Protein AF-A0A9D5A6W4-F1 (afdb_monomer)

Radius of gyration: 21.02 Å; Cα contacts (8 Å, |Δi|>4): 192; chains: 1; bounding box: 46×65×49 Å

Sequence (225 aa):
MQITTLIDVIADRHEVAPLIKLTVSDHANSSDHELPPKLDLSYEELGSKLVNFARSRNVTLEFRVVSSSYTNDETLSNSNSYVHESISSSAATTTITSLRSLFHKALRGLDPTLVVLVDEDVDLTSSNLVSRLRSAFNYLWIPYDTEETFLPRGSKQRQWYEADICWKIENVIDPEGVQRVERVERVQRMRNANFQGVGFGEECVVEVKPMLDGTCCWMGIEERR

Mean predicted aligned error: 9.66 Å

Foldseek 3Di:
DVLLVVLLCQLVVDPQRDEAEAEEEDAPDPPDDPQDDDDPDDLVVVQVVSQVSSVVSVYHYHYHYDYDPPPLDDDDDDDQQFDQPPDPDPDDDGGGAHPVLVVLLVVVVVVDPDDDDDFDPFFLADQDQVVNVVRLVVGLVVVVVVLVVPPDPPDPVSVSSVVNSVVLVCLSHPDHTSSRDNGTDDCVSNVVSVDDDDDDDPVVQVVVVVVPVVDDPPDDDDDDD

Solvent-accessible surface area (backbone atoms only — not comparable to full-atom values): 14318 Å² total; per-residue (Å²): 112,73,68,60,56,51,47,52,53,45,38,75,73,31,100,72,45,65,80,44,77,48,75,46,80,39,73,75,78,64,87,87,61,86,67,74,85,76,70,98,60,53,71,68,59,51,40,51,52,51,35,51,50,26,48,76,53,69,27,53,53,46,72,43,78,42,77,38,84,80,63,95,63,92,89,75,86,64,78,77,51,41,55,81,71,80,69,91,63,101,73,87,71,88,57,76,40,40,62,69,59,50,50,42,45,54,55,48,70,68,66,64,94,74,83,91,84,86,79,66,98,47,64,42,64,61,87,50,63,72,60,27,51,51,41,47,60,75,48,60,52,53,61,53,54,48,49,61,73,75,38,62,88,88,38,67,68,44,54,51,53,54,49,50,54,48,52,47,52,47,33,53,67,69,46,62,77,85,75,29,72,60,54,45,62,63,74,62,61,49,47,76,44,74,49,78,91,76,83,82,56,74,68,55,57,63,61,50,46,60,64,41,70,75,50,63,94,86,62,84,88,80,86,86,131

Secondary structure (DSSP, 8-state):
-HHHHHHHHHHHH-SSPPPEEEEEEEETT-SS--PSPPPSS-HHHHHHHHHHHHHHTT--EEEEEEEE---SSSSS-SSS--------SSS-------HHHHHHHHHHHT--S-------S-----S-HHHHHHHHHHHHHHHHHHHHHHS-TT-HHHHHHHHHHHHHHHHHHS--GGG-------THHHHHTT----PPPHHHHHHHHHHHHTS-TT-------

Nearest PDB structures (foldseek):
  8j12-assembly1_A  TM=4.611E-01  e=1.283E+00  Sulfoacidibacillus thermotolerans
  4kv7-assembly1_A  TM=5.513E-01  e=4.641E+00  Rhodopirellula baltica SH 1
  5bwj-assembly1_A  TM=4.621E-01  e=3.156E+00  Borreliella burgdorferi B31
  5bwj-assembly1_B  TM=4.794E-01  e=7.763E+00  Borreliella burgdorferi B31
  8xhs-assembly1_A  TM=2.815E-01  e=6.002E+00  Kurthia massiliensis

Structure (mmCIF, N/CA/C/O backbone):
data_AF-A0A9D5A6W4-F1
#
_entry.id   AF-A0A9D5A6W4-F1
#
loop_
_atom_site.group_PDB
_atom_site.id
_atom_site.type_symbol
_atom_site.label_atom_id
_atom_site.label_alt_id
_atom_site.label_comp_id
_atom_site.label_asym_id
_atom_site.label_entity_id
_atom_site.label_seq_id
_atom_site.pdbx_PDB_ins_code
_atom_site.Cartn_x
_atom_site.Cartn_y
_atom_site.Cartn_z
_atom_site.occupancy
_atom_site.B_iso_or_equiv
_atom_site.auth_seq_id
_atom_site.auth_comp_id
_atom_site.auth_asym_id
_atom_site.auth_atom_id
_atom_site.pdbx_PDB_model_num
ATOM 1 N N . MET A 1 1 ? -1.613 8.041 9.033 1.00 64.75 1 MET A N 1
ATOM 2 C CA . MET A 1 1 ? -3.031 8.362 8.760 1.00 64.75 1 MET A CA 1
ATOM 3 C C . MET A 1 1 ? -3.916 7.118 8.662 1.00 64.75 1 MET A C 1
ATOM 5 O O . MET A 1 1 ? -4.933 7.085 9.331 1.00 64.75 1 MET A O 1
ATOM 9 N N . GLN A 1 2 ? -3.558 6.070 7.908 1.00 85.75 2 GLN A N 1
ATOM 10 C CA . GLN A 1 2 ? -4.443 4.898 7.736 1.00 85.75 2 GLN A CA 1
ATOM 11 C C . GLN A 1 2 ? -4.882 4.232 9.059 1.00 85.75 2 GLN A C 1
ATOM 13 O O . GLN A 1 2 ? -6.063 3.971 9.268 1.00 85.75 2 GLN A O 1
ATOM 18 N N . ILE A 1 3 ? -3.944 4.005 9.985 1.00 92.75 3 ILE A N 1
ATOM 19 C CA . ILE A 1 3 ? -4.237 3.334 11.262 1.00 92.75 3 ILE A CA 1
ATOM 20 C C . ILE A 1 3 ? -5.125 4.182 12.185 1.00 92.75 3 ILE A C 1
ATOM 22 O O . ILE A 1 3 ? -5.957 3.630 12.896 1.00 92.75 3 ILE A O 1
ATOM 26 N N . THR A 1 4 ? -4.986 5.511 12.175 1.00 93.12 4 THR A N 1
ATOM 27 C CA . THR A 1 4 ? -5.806 6.389 13.027 1.00 93.12 4 THR A CA 1
ATOM 28 C C . THR A 1 4 ? -7.268 6.371 12.595 1.00 93.12 4 THR A C 1
ATOM 30 O O . THR A 1 4 ? -8.141 6.212 13.439 1.00 93.12 4 THR A O 1
ATOM 33 N N . THR A 1 5 ? -7.543 6.428 11.290 1.00 92.31 5 THR A N 1
ATOM 34 C CA . THR A 1 5 ? -8.918 6.328 10.777 1.00 92.31 5 THR A CA 1
ATOM 35 C C . THR A 1 5 ? -9.530 4.959 11.079 1.00 92.31 5 THR A C 1
ATOM 37 O O . THR A 1 5 ? -10.684 4.879 11.482 1.00 92.31 5 THR A O 1
ATOM 40 N N . LEU A 1 6 ? -8.747 3.879 10.972 1.00 93.62 6 LEU A N 1
ATOM 41 C CA . LEU A 1 6 ? -9.209 2.538 11.341 1.00 93.62 6 LEU A CA 1
ATOM 42 C C . LEU A 1 6 ? -9.593 2.440 12.827 1.00 93.62 6 LEU A C 1
ATOM 44 O O . LEU A 1 6 ? -10.602 1.823 13.158 1.00 93.62 6 LEU A O 1
ATOM 48 N N . ILE A 1 7 ? -8.803 3.046 13.717 1.00 95.94 7 ILE A N 1
ATOM 49 C CA . ILE A 1 7 ? -9.102 3.098 15.156 1.00 95.94 7 ILE A CA 1
ATOM 50 C C . ILE A 1 7 ? -10.430 3.819 15.406 1.00 95.94 7 ILE A C 1
ATOM 52 O O . ILE A 1 7 ? -11.239 3.313 16.180 1.00 95.94 7 ILE A O 1
ATOM 56 N N . ASP A 1 8 ? -10.661 4.957 14.746 1.00 94.50 8 ASP A N 1
ATOM 57 C CA . ASP A 1 8 ? -11.908 5.719 14.883 1.00 94.50 8 ASP A CA 1
ATOM 58 C C . ASP A 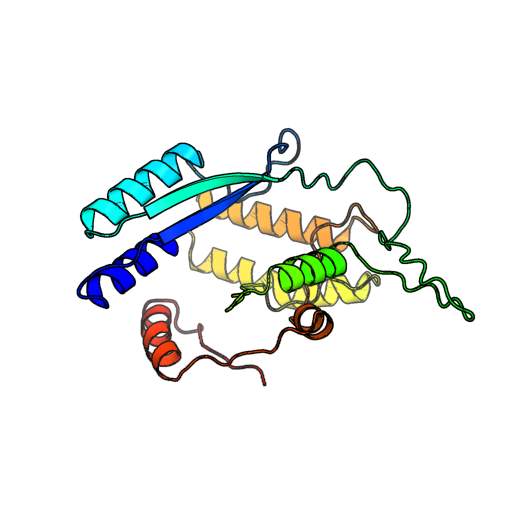1 8 ? -13.118 4.882 14.444 1.00 94.50 8 ASP A C 1
ATOM 60 O O . ASP A 1 8 ? -14.076 4.733 15.198 1.00 94.50 8 ASP A O 1
ATOM 64 N N . VAL A 1 9 ? -13.032 4.229 13.280 1.00 92.81 9 VAL A N 1
ATOM 65 C CA . VAL A 1 9 ? -14.106 3.359 12.774 1.00 92.81 9 VAL A CA 1
ATOM 66 C C . VAL A 1 9 ? -14.386 2.185 13.721 1.00 92.81 9 VAL A C 1
ATOM 68 O O . VAL A 1 9 ? -15.542 1.822 13.935 1.00 92.81 9 VAL A O 1
ATOM 71 N N . ILE A 1 10 ? -13.351 1.577 14.311 1.00 94.00 10 ILE A N 1
ATOM 72 C CA . ILE A 1 10 ? -13.523 0.479 15.276 1.00 94.00 10 ILE A CA 1
ATOM 73 C C . ILE A 1 10 ? -14.181 0.975 16.568 1.00 94.00 10 ILE A C 1
ATOM 75 O O . ILE A 1 10 ? -15.037 0.274 17.111 1.00 94.00 10 ILE A O 1
ATOM 79 N N . ALA A 1 11 ? -13.794 2.158 17.049 1.00 94.25 11 ALA A N 1
ATOM 80 C CA . ALA A 1 11 ? -14.362 2.757 18.251 1.00 94.25 11 ALA A CA 1
ATOM 81 C C . ALA A 1 11 ? -15.861 3.049 18.093 1.00 94.25 11 ALA A C 1
ATOM 83 O O . ALA A 1 11 ? -16.630 2.787 19.014 1.00 94.25 11 ALA A O 1
ATOM 84 N N . ASP A 1 12 ? -16.277 3.528 16.919 1.00 93.25 12 ASP A N 1
ATOM 85 C CA . ASP A 1 12 ? -17.671 3.901 16.658 1.00 93.25 12 ASP A CA 1
ATOM 86 C C . ASP A 1 12 ? -18.567 2.690 16.337 1.00 93.25 12 ASP A C 1
ATOM 88 O O . ASP A 1 12 ? -19.771 2.710 16.595 1.00 93.25 12 ASP A O 1
ATOM 92 N N . ARG A 1 13 ? -18.000 1.616 15.773 1.00 91.88 13 ARG A N 1
ATOM 93 C CA . ARG A 1 13 ? -18.769 0.446 15.314 1.00 91.88 13 ARG A CA 1
ATOM 94 C C . ARG A 1 13 ? -19.118 -0.548 16.424 1.00 91.88 13 ARG A C 1
ATOM 96 O O . ARG A 1 13 ? -20.072 -1.313 16.270 1.00 91.88 13 ARG A O 1
ATOM 103 N N . HIS A 1 14 ? -18.340 -0.596 17.502 1.00 86.44 14 HIS A N 1
ATOM 104 C CA . HIS A 1 14 ? -18.445 -1.644 18.517 1.00 86.44 14 HIS A CA 1
ATOM 105 C C . HIS A 1 14 ? -18.800 -1.077 19.894 1.00 86.44 14 HIS A C 1
ATOM 107 O O . HIS A 1 14 ? -18.064 -0.260 20.433 1.00 86.44 14 HIS A O 1
ATOM 113 N N . GLU A 1 15 ? -19.864 -1.598 20.519 1.00 85.00 15 GLU A N 1
ATOM 114 C CA . GLU A 1 15 ? -20.215 -1.265 21.914 1.00 85.00 15 GLU A CA 1
ATOM 115 C C . GLU A 1 15 ? -19.066 -1.573 22.889 1.00 85.00 15 GLU A C 1
ATOM 117 O O . GLU A 1 15 ? -18.829 -0.840 23.848 1.00 85.00 15 GLU A O 1
ATOM 122 N N . VAL A 1 16 ? -18.326 -2.654 22.618 1.00 91.12 16 VAL A N 1
ATOM 123 C CA . VAL A 1 16 ? -17.076 -3.003 23.295 1.00 91.12 16 VAL A CA 1
ATOM 124 C C . VAL A 1 16 ? -16.002 -3.198 22.233 1.00 91.12 16 VAL A C 1
ATOM 126 O O . VAL A 1 16 ? -16.031 -4.176 21.482 1.00 91.12 16 VAL A O 1
ATOM 129 N N . ALA A 1 17 ? -15.058 -2.259 22.165 1.00 92.19 17 ALA A N 1
ATOM 130 C CA . ALA A 1 17 ? -13.997 -2.288 21.171 1.00 92.19 17 ALA A CA 1
ATOM 131 C C . ALA A 1 17 ? -13.066 -3.506 21.363 1.00 92.19 17 ALA A C 1
ATOM 133 O O . ALA A 1 17 ? -12.662 -3.805 22.493 1.00 92.19 17 ALA A O 1
ATOM 134 N N . PRO A 1 18 ? -12.686 -4.206 20.279 1.00 94.50 18 PRO A N 1
ATOM 135 C CA . PRO A 1 18 ? -11.737 -5.309 20.352 1.00 94.50 18 PRO A CA 1
ATOM 136 C C . PRO A 1 18 ? -10.316 -4.827 20.684 1.00 94.50 18 PRO A C 1
ATOM 138 O O . PRO A 1 18 ? -9.940 -3.681 20.433 1.00 94.50 18 PRO A O 1
ATOM 141 N N . LEU A 1 19 ? -9.493 -5.745 21.198 1.00 95.94 19 LEU A N 1
ATOM 142 C CA . LEU A 1 19 ? -8.045 -5.553 21.289 1.00 95.94 19 LEU A CA 1
ATOM 143 C C . LEU A 1 19 ? -7.436 -5.556 19.882 1.00 95.94 19 LEU A C 1
ATOM 145 O O . LEU A 1 19 ? -7.554 -6.544 19.158 1.00 95.94 19 LEU A O 1
ATOM 149 N N . ILE A 1 20 ? -6.722 -4.489 19.528 1.00 96.50 20 ILE A N 1
ATOM 150 C CA . ILE A 1 20 ? -5.969 -4.396 18.277 1.00 96.50 20 ILE A CA 1
ATOM 151 C C . ILE A 1 20 ? -4.500 -4.709 18.564 1.00 96.50 20 ILE A C 1
ATOM 153 O O . ILE A 1 20 ? -3.896 -4.108 19.451 1.00 96.50 20 ILE A O 1
ATOM 157 N N . LYS A 1 21 ? -3.899 -5.620 17.792 1.00 97.19 21 LYS A N 1
ATOM 158 C CA . LYS A 1 21 ? -2.448 -5.853 17.790 1.00 97.19 21 LYS A CA 1
ATOM 159 C C . LYS A 1 21 ? -1.876 -5.421 16.447 1.00 97.19 21 LYS A C 1
ATOM 161 O O . LYS A 1 21 ? -2.147 -6.057 15.433 1.00 97.19 21 LYS A O 1
ATOM 166 N N . LEU A 1 22 ? -1.089 -4.352 16.443 1.00 96.38 22 LEU A N 1
ATOM 167 C CA . LEU A 1 22 ? -0.426 -3.834 15.252 1.00 96.38 22 LEU A CA 1
ATOM 168 C C . LEU A 1 22 ? 1.057 -4.200 15.293 1.00 96.38 22 LEU A C 1
ATOM 170 O O . LEU A 1 22 ? 1.782 -3.760 16.182 1.00 96.38 22 LEU A O 1
ATOM 174 N N . THR A 1 23 ? 1.497 -5.002 14.323 1.00 93.69 23 THR A N 1
ATOM 175 C CA . THR A 1 23 ? 2.912 -5.341 14.135 1.00 93.69 23 THR A CA 1
ATOM 176 C C . THR A 1 23 ? 3.430 -4.676 12.867 1.00 93.69 23 THR A C 1
ATOM 178 O O . THR A 1 23 ? 2.828 -4.839 11.809 1.00 93.69 23 THR A O 1
ATOM 181 N N . VAL A 1 24 ? 4.533 -3.938 12.977 1.00 89.88 24 VAL A N 1
ATOM 182 C CA . VAL A 1 24 ? 5.184 -3.242 11.860 1.00 89.88 24 VAL A CA 1
ATOM 183 C C . VAL A 1 24 ? 6.583 -3.811 11.656 1.00 89.88 24 VAL A C 1
ATOM 185 O O . VAL A 1 24 ? 7.292 -4.072 12.628 1.00 89.88 24 VAL A O 1
ATOM 188 N N . SER A 1 25 ? 6.961 -4.025 10.396 1.00 85.12 25 SER A N 1
ATOM 189 C CA . SER A 1 25 ? 8.307 -4.462 10.025 1.00 85.12 25 SER A CA 1
ATOM 190 C C . SER A 1 25 ? 9.204 -3.243 9.839 1.00 85.12 25 SER A C 1
ATOM 192 O O . SER A 1 25 ? 8.863 -2.367 9.049 1.00 85.12 25 SER A O 1
ATOM 194 N N . ASP A 1 26 ? 10.331 -3.196 10.544 1.00 79.31 26 ASP A N 1
ATOM 195 C CA . ASP A 1 26 ? 11.341 -2.142 10.402 1.00 79.31 26 ASP A CA 1
ATOM 196 C C . ASP A 1 26 ? 12.587 -2.675 9.685 1.00 79.31 26 ASP A C 1
ATOM 198 O O . ASP A 1 26 ? 13.018 -3.805 9.925 1.00 79.31 26 ASP A O 1
ATOM 202 N N . HIS A 1 27 ? 13.178 -1.884 8.796 1.00 69.38 27 HIS A N 1
ATOM 203 C CA . HIS A 1 27 ? 14.363 -2.281 8.045 1.00 69.38 27 HIS A CA 1
ATOM 204 C C . HIS A 1 27 ? 15.630 -1.869 8.805 1.00 69.38 27 HIS A C 1
ATOM 206 O O . HIS A 1 27 ? 16.100 -0.740 8.698 1.00 69.38 27 HIS A O 1
ATOM 212 N N . ALA A 1 28 ? 16.225 -2.813 9.538 1.00 55.06 28 ALA A N 1
ATOM 213 C CA . ALA A 1 28 ? 17.277 -2.529 10.522 1.00 55.06 28 ALA A CA 1
ATOM 214 C C . ALA A 1 28 ? 18.602 -1.959 9.959 1.00 55.06 28 ALA A C 1
ATOM 216 O O . ALA A 1 28 ? 19.409 -1.455 10.734 1.00 55.06 28 ALA A O 1
ATOM 217 N N . ASN A 1 29 ? 18.845 -2.026 8.640 1.00 50.25 29 ASN A N 1
ATOM 218 C CA . ASN A 1 29 ? 20.162 -1.765 8.036 1.00 50.25 29 ASN A CA 1
ATOM 219 C C . ASN A 1 29 ? 20.130 -0.795 6.834 1.00 50.25 29 ASN A C 1
ATOM 221 O O . ASN A 1 29 ? 20.598 -1.144 5.753 1.00 50.25 29 ASN A O 1
ATOM 225 N N . SER A 1 30 ? 19.592 0.419 6.971 1.00 51.28 30 SER A N 1
ATOM 226 C CA . SER A 1 30 ? 19.738 1.466 5.939 1.00 51.28 30 SER A CA 1
ATOM 227 C C . SER A 1 30 ? 20.821 2.482 6.324 1.00 51.28 30 SER A C 1
ATOM 229 O O . SER A 1 30 ? 20.530 3.657 6.531 1.00 51.28 30 SER A O 1
ATOM 231 N N . SER A 1 31 ? 22.073 2.043 6.472 1.00 47.56 31 SER A N 1
ATOM 232 C CA . SER A 1 31 ? 23.198 2.975 6.639 1.00 47.56 31 SER A CA 1
ATOM 233 C C . SER A 1 31 ? 23.746 3.521 5.314 1.00 47.56 31 SER A C 1
ATOM 235 O O . SER A 1 31 ? 24.480 4.497 5.367 1.00 47.56 31 SER A O 1
ATOM 237 N N . ASP A 1 32 ? 23.375 2.955 4.152 1.00 46.97 32 ASP A N 1
ATOM 238 C CA . ASP A 1 32 ? 23.960 3.355 2.852 1.00 46.97 32 ASP A CA 1
ATOM 239 C C . ASP A 1 32 ? 22.966 3.705 1.728 1.00 46.97 32 ASP A C 1
ATOM 241 O O . ASP A 1 32 ? 23.361 4.318 0.740 1.00 46.97 32 ASP A O 1
ATOM 245 N N . HIS A 1 33 ? 21.667 3.420 1.869 1.00 47.16 33 HIS A N 1
ATOM 246 C CA . HIS A 1 33 ? 20.655 3.885 0.914 1.00 47.16 33 HIS A CA 1
ATOM 247 C C . HIS A 1 33 ? 19.420 4.395 1.656 1.00 47.16 33 HIS A C 1
ATOM 249 O O . HIS A 1 33 ? 18.535 3.637 2.048 1.00 47.16 33 HIS A O 1
ATOM 255 N N . GLU A 1 34 ? 19.401 5.708 1.881 1.00 52.78 34 GLU A N 1
ATOM 256 C CA . GLU A 1 34 ? 18.264 6.463 2.405 1.00 52.78 34 GLU A CA 1
ATOM 257 C C . GLU A 1 34 ? 17.140 6.511 1.358 1.00 52.78 34 GLU A C 1
ATOM 259 O O . GLU A 1 34 ? 16.956 7.520 0.679 1.00 52.78 34 GLU A O 1
ATOM 264 N N . LEU A 1 35 ? 16.414 5.408 1.183 1.00 52.09 35 LEU A N 1
ATOM 265 C CA . LEU A 1 35 ? 15.269 5.372 0.279 1.00 52.09 35 LEU A CA 1
ATOM 266 C C . LEU A 1 35 ? 14.116 6.185 0.896 1.00 52.09 35 LEU A C 1
ATOM 268 O O . LEU A 1 35 ? 13.693 5.882 2.017 1.00 52.09 35 LEU A O 1
ATOM 272 N N . PRO A 1 36 ? 13.631 7.249 0.235 1.00 52.44 36 PRO A N 1
ATOM 273 C CA . PRO A 1 36 ? 12.433 7.955 0.670 1.00 52.44 36 PRO A CA 1
ATOM 274 C C . PRO A 1 36 ? 11.184 7.052 0.543 1.00 52.44 36 PRO A C 1
ATOM 276 O O . PRO A 1 36 ? 11.216 6.050 -0.169 1.00 52.44 36 PRO A O 1
ATOM 279 N N . PRO A 1 37 ? 10.071 7.380 1.228 1.00 53.81 37 PRO A N 1
ATOM 280 C CA . PRO A 1 37 ? 9.876 8.520 2.121 1.00 53.81 37 PRO A CA 1
ATOM 281 C C . PRO A 1 37 ? 10.466 8.287 3.521 1.00 53.81 37 PRO A C 1
ATOM 283 O O . PRO A 1 37 ? 10.231 7.264 4.162 1.00 53.81 37 PRO A O 1
ATOM 286 N N . LYS A 1 38 ? 11.188 9.289 4.036 1.00 60.84 38 LYS A N 1
ATOM 287 C CA . LYS A 1 38 ? 11.647 9.292 5.430 1.00 60.84 38 LYS A CA 1
ATOM 288 C C . LYS A 1 38 ? 10.448 9.526 6.344 1.00 60.84 38 LYS A C 1
ATOM 290 O O . LYS A 1 38 ? 9.677 10.460 6.133 1.00 60.84 38 LYS A O 1
ATOM 295 N N . LEU A 1 39 ? 10.303 8.701 7.376 1.00 66.69 39 LEU A N 1
ATOM 296 C CA . LEU A 1 39 ? 9.428 9.054 8.487 1.00 66.69 39 LEU A CA 1
ATOM 297 C C . LEU A 1 39 ? 10.107 10.172 9.283 1.00 66.69 39 LEU A C 1
ATOM 299 O O . LEU A 1 39 ? 11.263 10.042 9.675 1.00 66.69 39 LEU A O 1
ATOM 303 N N . ASP A 1 40 ? 9.374 11.246 9.567 1.00 74.12 40 ASP A N 1
ATOM 304 C CA . ASP A 1 40 ? 9.862 12.366 10.390 1.00 74.12 40 ASP A CA 1
ATOM 305 C C . ASP A 1 40 ? 10.053 11.993 11.879 1.00 74.12 40 ASP A C 1
ATOM 307 O O . ASP A 1 40 ? 10.342 12.853 12.710 1.00 74.12 40 ASP A O 1
ATOM 311 N N . LEU A 1 41 ? 9.818 10.730 12.246 1.00 83.69 41 LEU A N 1
ATOM 312 C CA . LEU A 1 41 ? 9.777 10.223 13.616 1.00 83.69 41 LEU A CA 1
ATOM 313 C C . LEU A 1 41 ? 10.112 8.726 13.658 1.00 83.69 41 LEU A C 1
ATOM 315 O O . LEU A 1 41 ? 9.920 8.018 12.667 1.00 83.69 41 LEU A O 1
ATOM 319 N N . SER A 1 42 ? 10.584 8.239 14.809 1.00 87.06 42 SER A N 1
ATOM 320 C CA . SER A 1 42 ? 10.937 6.821 14.972 1.00 87.06 42 SER A CA 1
ATOM 321 C C . SER A 1 42 ? 9.699 5.924 15.107 1.00 87.06 42 SER A C 1
ATOM 323 O O . SER A 1 42 ? 8.607 6.385 15.462 1.00 87.06 42 SER A O 1
ATOM 325 N N . TYR A 1 43 ? 9.849 4.616 14.875 1.00 88.38 43 TYR A N 1
ATOM 326 C CA . TYR A 1 43 ? 8.749 3.668 15.081 1.00 88.38 43 TYR A CA 1
ATOM 327 C C . TYR A 1 43 ? 8.295 3.594 16.549 1.00 88.38 43 TYR A C 1
ATOM 329 O O . TYR A 1 43 ? 7.111 3.369 16.805 1.00 88.38 43 TYR A O 1
ATOM 337 N N . GLU A 1 44 ? 9.177 3.843 17.520 1.00 89.69 44 GLU A N 1
ATOM 338 C CA . GLU A 1 44 ? 8.820 3.946 18.941 1.00 89.69 44 GLU A CA 1
ATOM 339 C C . GLU A 1 44 ? 7.939 5.169 19.219 1.00 89.69 44 GLU A C 1
ATOM 341 O O . GLU A 1 44 ? 6.928 5.072 19.930 1.00 89.69 44 GLU A O 1
ATOM 346 N N . GLU A 1 45 ? 8.291 6.321 18.643 1.00 92.69 45 GLU A N 1
ATOM 347 C CA . GLU A 1 45 ? 7.498 7.546 18.756 1.00 92.69 45 GLU A CA 1
ATOM 348 C C . GLU A 1 45 ? 6.143 7.394 18.057 1.00 92.69 45 GLU A C 1
ATOM 350 O O . GLU A 1 45 ? 5.111 7.793 18.611 1.00 92.69 45 GLU A O 1
ATOM 355 N N . LEU A 1 46 ? 6.121 6.770 16.873 1.00 92.38 46 LEU A N 1
ATOM 356 C CA . LEU A 1 46 ? 4.896 6.446 16.141 1.00 92.38 46 LEU A CA 1
ATOM 357 C C . LEU A 1 46 ? 3.986 5.544 16.973 1.00 92.38 46 LEU A C 1
ATOM 359 O O . LEU A 1 46 ? 2.810 5.855 17.167 1.00 92.38 46 LEU A O 1
ATOM 363 N N . GLY A 1 47 ? 4.542 4.443 17.483 1.00 94.00 47 GLY A N 1
ATOM 364 C CA . GLY A 1 47 ? 3.826 3.466 18.291 1.00 94.00 47 GLY A CA 1
ATOM 365 C C . GLY A 1 47 ? 3.218 4.099 19.535 1.00 94.00 47 GLY A C 1
ATOM 366 O O . GLY A 1 47 ? 2.031 3.922 19.805 1.00 94.00 47 GLY A O 1
ATOM 367 N N . SER A 1 48 ? 3.990 4.926 20.242 1.00 95.88 48 SER A N 1
ATOM 368 C CA . SER A 1 48 ? 3.518 5.648 21.429 1.00 95.88 48 SER A CA 1
ATOM 369 C C . SER A 1 48 ? 2.359 6.596 21.105 1.00 95.88 48 SER A C 1
ATOM 371 O O . SER A 1 48 ? 1.355 6.622 21.824 1.00 95.88 48 SER A O 1
ATOM 373 N N . LYS A 1 49 ? 2.452 7.348 19.999 1.00 95.88 49 LYS A N 1
ATOM 374 C CA . LYS A 1 49 ? 1.372 8.232 19.532 1.00 95.88 49 LYS A CA 1
ATOM 375 C C . LYS A 1 49 ? 0.113 7.443 19.166 1.00 95.88 49 LYS A C 1
ATOM 377 O O . LYS A 1 49 ? -0.975 7.832 19.584 1.00 95.88 49 LYS A O 1
ATOM 382 N N . LEU A 1 50 ? 0.249 6.321 18.457 1.00 96.56 50 LEU A N 1
ATOM 383 C CA . LEU A 1 50 ? -0.881 5.468 18.074 1.00 96.56 50 LEU A CA 1
ATOM 384 C C . LEU A 1 50 ? -1.560 4.818 19.285 1.00 96.56 50 LEU A C 1
ATOM 386 O O . LEU A 1 50 ? -2.786 4.812 19.359 1.00 96.56 50 LEU A O 1
ATOM 390 N N . VAL A 1 51 ? -0.793 4.321 20.258 1.00 97.62 51 VAL A N 1
ATOM 391 C CA . VAL A 1 51 ? -1.339 3.730 21.493 1.00 97.62 51 VAL A CA 1
ATOM 392 C C . VAL A 1 51 ? -2.097 4.775 22.310 1.00 97.62 51 VAL A C 1
ATOM 394 O O . VAL A 1 51 ? -3.186 4.501 22.816 1.00 97.62 51 VAL A O 1
ATOM 397 N N . ASN A 1 52 ? -1.558 5.991 22.416 1.00 97.56 52 ASN A N 1
ATOM 398 C CA . ASN A 1 52 ? -2.238 7.086 23.104 1.00 97.56 52 ASN A CA 1
ATOM 399 C C . ASN A 1 52 ? -3.517 7.516 22.371 1.00 97.56 52 ASN A C 1
ATOM 401 O O . ASN A 1 52 ? -4.538 7.744 23.020 1.00 97.56 52 ASN A O 1
ATOM 405 N N . PHE A 1 53 ? -3.485 7.569 21.038 1.00 97.19 53 PHE A N 1
ATOM 406 C CA . PHE A 1 53 ? -4.662 7.854 20.223 1.00 97.19 53 PHE A CA 1
ATOM 407 C C . PHE A 1 53 ? -5.746 6.780 20.395 1.00 97.19 53 PHE A C 1
ATOM 409 O O . PHE A 1 53 ? -6.883 7.120 20.714 1.00 97.19 53 PHE A O 1
ATOM 416 N N . ALA A 1 54 ? -5.396 5.493 20.306 1.00 97.00 54 ALA A N 1
ATOM 417 C CA . ALA A 1 54 ? -6.329 4.390 20.547 1.00 97.00 54 ALA A CA 1
ATOM 418 C C . ALA A 1 54 ? -6.975 4.477 21.935 1.00 97.00 54 ALA A C 1
ATOM 420 O O . ALA A 1 54 ? -8.199 4.422 22.054 1.00 97.00 54 ALA A O 1
ATOM 421 N N . ARG A 1 55 ? -6.170 4.734 22.975 1.00 96.69 55 ARG A N 1
ATOM 422 C CA . ARG A 1 55 ? -6.675 4.928 24.340 1.00 96.69 55 ARG A CA 1
ATOM 423 C C . ARG A 1 55 ? -7.665 6.090 24.428 1.00 96.69 55 ARG A C 1
ATOM 425 O O . ARG A 1 55 ? -8.671 5.966 25.117 1.00 96.69 55 ARG A O 1
ATOM 432 N N . SER A 1 56 ? -7.410 7.196 23.724 1.00 96.81 56 SER A N 1
ATOM 433 C CA . SER A 1 56 ? -8.323 8.350 23.696 1.00 96.81 56 SER A CA 1
ATOM 434 C C . SER A 1 56 ? -9.685 8.034 23.062 1.00 96.81 56 SER A C 1
ATOM 436 O O . SER A 1 56 ? -10.672 8.690 23.379 1.00 96.81 56 SER A O 1
ATOM 438 N N . ARG A 1 57 ? -9.746 6.993 22.223 1.00 95.75 57 ARG A N 1
ATOM 439 C CA . ARG A 1 57 ? -10.963 6.457 21.599 1.00 95.75 57 ARG A CA 1
ATOM 440 C C . ARG A 1 57 ? -11.533 5.237 22.329 1.00 95.75 57 ARG A C 1
ATOM 442 O O . ARG A 1 57 ? -12.394 4.555 21.793 1.00 95.75 57 ARG A O 1
ATOM 449 N N . ASN A 1 58 ? -11.056 4.950 23.544 1.00 95.31 58 ASN A N 1
ATOM 450 C CA . ASN A 1 58 ? -11.443 3.776 24.331 1.00 95.31 58 ASN A CA 1
ATOM 451 C C . ASN A 1 58 ? -11.156 2.426 23.632 1.00 95.31 58 ASN A C 1
ATOM 453 O O . ASN A 1 58 ? -11.828 1.426 23.876 1.00 95.31 58 ASN A O 1
ATOM 457 N N . VAL A 1 59 ? -10.131 2.391 22.775 1.00 96.94 59 VAL A N 1
ATOM 458 C CA . VAL A 1 59 ? -9.645 1.192 22.082 1.00 96.94 59 VAL A CA 1
ATOM 459 C C . VAL A 1 59 ? -8.319 0.752 22.700 1.00 96.94 59 VAL A C 1
ATOM 461 O O . VAL A 1 59 ? -7.419 1.564 22.926 1.00 96.94 59 VAL A O 1
ATOM 464 N N . THR A 1 60 ? -8.163 -0.548 22.955 1.00 97.19 60 THR A N 1
ATOM 465 C CA . THR A 1 60 ? -6.876 -1.094 23.413 1.00 97.19 60 THR A CA 1
ATOM 466 C C . THR A 1 60 ? -6.019 -1.460 22.205 1.00 97.19 60 THR A C 1
ATOM 468 O O . THR A 1 60 ? -6.421 -2.293 21.395 1.00 97.19 60 THR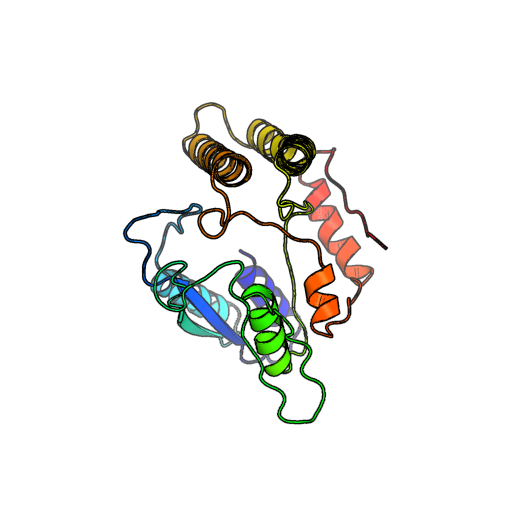 A O 1
ATOM 471 N N . LEU A 1 61 ? -4.833 -0.856 22.096 1.00 97.75 61 LEU A N 1
ATOM 472 C CA . LEU A 1 61 ? -3.854 -1.133 21.042 1.00 97.75 61 LEU A CA 1
ATOM 473 C C . LEU A 1 61 ? -2.542 -1.645 21.647 1.00 97.75 61 LEU A C 1
ATOM 475 O O . LEU A 1 61 ? -1.927 -0.967 22.469 1.00 97.75 61 LEU A O 1
ATOM 479 N N . GLU A 1 62 ? -2.083 -2.803 21.184 1.00 97.75 62 GLU A N 1
ATOM 480 C CA . GLU A 1 62 ? -0.708 -3.275 21.348 1.00 97.75 62 GLU A CA 1
ATOM 481 C C . GLU A 1 62 ? 0.076 -2.975 20.067 1.00 97.75 62 GLU A C 1
ATOM 483 O O . GLU A 1 62 ? -0.296 -3.435 18.987 1.00 97.75 62 GLU A O 1
ATOM 488 N N . PHE A 1 63 ? 1.170 -2.224 20.184 1.00 96.88 63 PHE A N 1
ATOM 489 C CA . PHE A 1 63 ? 2.057 -1.913 19.065 1.00 96.88 63 PHE A CA 1
ATOM 490 C C . PHE A 1 63 ? 3.378 -2.669 19.213 1.00 96.88 63 PHE A C 1
ATOM 492 O O . PHE A 1 63 ? 4.003 -2.628 20.274 1.00 96.88 63 PHE A O 1
ATOM 499 N N . ARG A 1 64 ? 3.809 -3.354 18.153 1.00 95.19 64 ARG A N 1
ATOM 500 C CA . ARG A 1 64 ? 5.073 -4.092 18.106 1.00 95.19 64 ARG A CA 1
ATOM 501 C C . ARG A 1 64 ? 5.841 -3.744 16.839 1.00 95.19 64 ARG A C 1
ATOM 503 O O . ARG A 1 64 ? 5.286 -3.777 15.747 1.00 95.19 64 ARG A O 1
ATOM 510 N N . VAL A 1 65 ? 7.137 -3.507 16.994 1.00 91.00 65 VAL A N 1
ATOM 511 C CA . VAL A 1 65 ? 8.081 -3.413 15.878 1.00 91.00 65 VAL A CA 1
ATOM 512 C C . VAL A 1 65 ? 8.848 -4.727 15.792 1.00 91.00 65 VAL A C 1
ATOM 514 O O . VAL A 1 65 ? 9.278 -5.262 16.815 1.00 91.00 65 VAL A O 1
ATOM 517 N N . VAL A 1 66 ? 8.981 -5.271 14.587 1.00 88.69 66 VAL A N 1
ATOM 518 C CA . VAL A 1 66 ? 9.826 -6.431 14.300 1.00 88.69 66 VAL A CA 1
ATOM 519 C C . VAL A 1 66 ? 10.877 -5.995 13.297 1.00 88.69 66 VAL A C 1
ATOM 521 O O . VAL A 1 66 ? 10.546 -5.566 12.196 1.00 88.69 66 VAL A O 1
ATOM 524 N N . SER A 1 67 ? 12.146 -6.111 13.667 1.00 81.94 67 SER A N 1
ATOM 525 C CA . SER A 1 67 ? 13.243 -5.853 12.743 1.00 81.94 67 SER A CA 1
ATOM 526 C C . SER A 1 67 ? 13.274 -6.930 11.660 1.00 81.94 67 SER A C 1
ATOM 528 O O . SER A 1 67 ? 13.422 -8.118 11.948 1.00 81.94 67 SER A O 1
ATOM 530 N N . SER A 1 68 ? 13.162 -6.510 10.407 1.00 70.94 68 SER A N 1
ATOM 531 C CA . SER A 1 68 ? 13.453 -7.319 9.233 1.00 70.94 68 SER A CA 1
ATOM 532 C C . SER A 1 68 ? 14.837 -6.961 8.707 1.00 70.94 68 SER A C 1
ATOM 534 O O . SER A 1 68 ? 15.079 -5.834 8.278 1.00 70.94 68 SER A O 1
ATOM 536 N N . SER A 1 69 ? 15.746 -7.931 8.706 1.00 58.44 69 SER A N 1
ATOM 537 C CA . SER A 1 69 ? 16.975 -7.862 7.921 1.00 58.44 69 SER A CA 1
ATOM 538 C C . SER A 1 69 ? 16.665 -8.367 6.513 1.00 58.44 69 SER A C 1
ATOM 540 O O . SER A 1 69 ? 16.923 -9.528 6.195 1.00 58.44 69 SER A O 1
ATOM 542 N N . TYR A 1 70 ? 16.043 -7.536 5.678 1.00 52.81 70 TYR A N 1
ATOM 543 C CA . TYR A 1 70 ? 15.977 -7.845 4.253 1.00 52.81 70 TYR A CA 1
ATOM 544 C C . TYR A 1 70 ? 17.274 -7.358 3.618 1.00 52.81 70 TYR A C 1
ATOM 546 O O . TYR A 1 70 ? 17.346 -6.269 3.062 1.00 52.81 70 TYR A O 1
ATOM 554 N N . THR A 1 71 ? 18.347 -8.130 3.767 1.00 44.62 71 THR A N 1
ATOM 555 C CA . THR A 1 71 ? 19.558 -7.819 3.025 1.00 44.62 71 THR A CA 1
ATOM 556 C C . THR A 1 71 ? 19.312 -8.223 1.571 1.00 44.62 71 THR A C 1
ATOM 558 O O . THR A 1 71 ? 19.178 -9.398 1.235 1.00 44.62 71 THR A O 1
ATOM 561 N N . ASN A 1 72 ? 19.210 -7.232 0.681 1.00 47.03 72 ASN A N 1
ATOM 562 C CA . ASN A 1 72 ? 19.329 -7.488 -0.759 1.00 47.03 72 ASN A CA 1
ATOM 563 C C . AS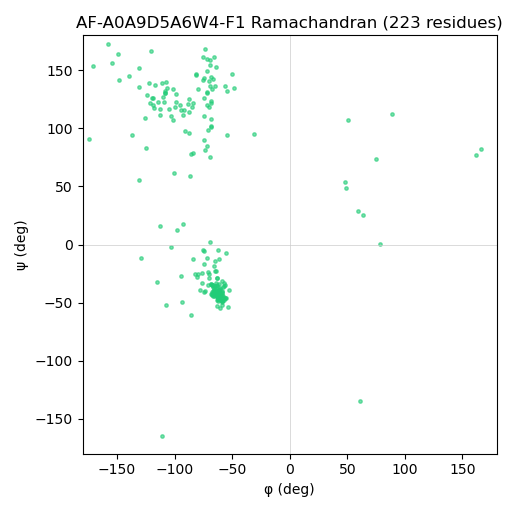N A 1 72 ? 20.717 -8.054 -1.112 1.00 47.03 72 ASN A C 1
ATOM 565 O O . ASN A 1 72 ? 20.889 -8.598 -2.199 1.00 47.03 72 ASN A O 1
ATOM 569 N N . ASP A 1 73 ? 21.663 -7.988 -0.173 1.00 37.81 73 ASP A N 1
ATOM 570 C CA . ASP A 1 73 ? 23.020 -8.481 -0.305 1.00 37.81 73 ASP A CA 1
ATOM 571 C C . ASP A 1 73 ? 23.378 -9.519 0.772 1.00 37.81 73 ASP A C 1
ATOM 573 O O . ASP A 1 73 ? 23.057 -9.397 1.948 1.00 37.81 73 ASP A O 1
ATOM 577 N N . GLU A 1 74 ? 24.087 -10.555 0.332 1.00 36.12 74 GLU A N 1
ATOM 578 C CA . GLU A 1 74 ? 24.876 -11.472 1.164 1.00 36.12 74 GLU A CA 1
ATOM 579 C C . GLU A 1 74 ? 24.121 -12.520 1.999 1.00 36.12 74 GLU A C 1
ATOM 581 O O . GLU A 1 74 ? 24.092 -12.513 3.225 1.00 36.12 74 GLU A O 1
ATOM 586 N N . THR A 1 75 ? 23.601 -13.544 1.317 1.00 35.28 75 THR A N 1
ATOM 587 C CA . THR A 1 75 ? 24.181 -14.911 1.319 1.00 35.28 75 THR A CA 1
ATOM 588 C C . THR A 1 75 ? 23.182 -15.909 0.730 1.00 35.28 75 THR A C 1
ATOM 590 O O . THR A 1 75 ? 22.479 -16.599 1.452 1.00 35.28 75 THR A O 1
ATOM 593 N N . LEU A 1 76 ? 23.123 -15.995 -0.604 1.00 36.59 76 LEU A N 1
ATOM 594 C CA . LEU A 1 76 ? 22.810 -17.206 -1.386 1.00 36.59 76 LEU A CA 1
ATOM 595 C C . LEU A 1 76 ? 23.001 -16.849 -2.865 1.00 36.59 76 LEU A C 1
ATOM 597 O O . LEU A 1 76 ? 22.132 -16.297 -3.532 1.00 36.59 76 LEU A O 1
ATOM 601 N N . SER A 1 77 ? 24.226 -17.094 -3.316 1.00 34.12 77 SER A N 1
ATOM 602 C CA . SER A 1 77 ? 24.737 -16.824 -4.654 1.00 34.12 77 SER A CA 1
ATOM 603 C C . SER A 1 77 ? 23.836 -17.368 -5.776 1.00 34.12 77 SER A C 1
ATOM 605 O O . SER A 1 77 ? 23.285 -18.462 -5.664 1.00 34.12 77 SER A O 1
ATOM 607 N N . ASN A 1 78 ? 23.824 -16.620 -6.883 1.00 29.47 78 ASN A N 1
ATOM 608 C CA . ASN A 1 78 ? 23.301 -16.900 -8.226 1.00 29.47 78 ASN A CA 1
ATOM 609 C C . ASN A 1 78 ? 21.833 -16.553 -8.548 1.00 29.47 78 ASN A C 1
ATOM 611 O O . ASN A 1 78 ? 20.887 -17.207 -8.126 1.00 29.47 78 ASN A O 1
ATOM 615 N N . SER A 1 79 ? 21.726 -15.548 -9.433 1.00 37.47 79 SER A N 1
ATOM 616 C CA . SER A 1 79 ? 20.805 -15.442 -10.577 1.00 37.47 79 SER A CA 1
ATOM 617 C C . SER A 1 79 ? 19.334 -15.708 -10.279 1.00 37.47 79 SER A C 1
ATOM 619 O O . SER A 1 79 ? 18.942 -16.859 -10.155 1.00 37.47 79 SER A O 1
ATOM 621 N N . ASN A 1 80 ? 18.478 -14.679 -10.268 1.00 39.91 80 ASN A N 1
ATOM 622 C CA . ASN A 1 80 ? 17.036 -14.888 -10.073 1.00 39.91 80 ASN A CA 1
ATOM 623 C C . ASN A 1 80 ? 16.743 -15.802 -8.860 1.00 39.91 80 ASN A C 1
ATOM 625 O O . ASN A 1 80 ? 16.021 -16.766 -9.041 1.00 39.91 80 ASN A O 1
ATOM 629 N N . SER A 1 81 ? 17.339 -15.572 -7.682 1.00 39.78 81 SER A N 1
ATOM 630 C CA . SER A 1 81 ? 17.437 -16.546 -6.570 1.00 39.78 81 SER A CA 1
ATOM 631 C C . SER A 1 81 ? 16.260 -17.524 -6.467 1.00 39.78 81 SER A C 1
ATOM 633 O O . SER A 1 81 ? 15.193 -17.249 -5.913 1.00 39.78 81 SER A O 1
ATOM 635 N N . TYR A 1 82 ? 16.480 -18.679 -7.083 1.00 44.22 82 TYR A N 1
ATOM 636 C CA . TYR A 1 82 ? 15.540 -19.766 -7.178 1.00 44.22 82 TYR A CA 1
ATOM 637 C C . TYR A 1 82 ? 15.828 -20.736 -6.038 1.00 44.22 82 TYR A C 1
ATOM 639 O O . TYR A 1 82 ? 16.900 -21.337 -6.000 1.00 44.22 82 TYR A O 1
ATOM 647 N N . VAL A 1 83 ? 14.896 -20.908 -5.100 1.00 39.81 83 VAL A N 1
ATOM 648 C CA . VAL A 1 83 ? 15.055 -21.957 -4.081 1.00 39.81 83 VAL A CA 1
ATOM 649 C C . VAL A 1 83 ? 14.884 -23.315 -4.763 1.00 39.81 83 VAL A C 1
ATOM 651 O O . VAL A 1 83 ? 13.824 -23.596 -5.325 1.00 39.81 83 VAL A O 1
ATOM 654 N N . HIS A 1 84 ? 15.927 -24.146 -4.734 1.00 43.38 84 HIS A N 1
ATOM 655 C CA . HIS A 1 84 ? 15.851 -25.544 -5.150 1.00 43.38 84 HIS A CA 1
ATOM 656 C C . HIS A 1 84 ? 15.043 -26.333 -4.114 1.00 43.38 84 HIS A C 1
ATOM 658 O O . HIS A 1 84 ? 15.573 -26.743 -3.086 1.00 43.38 84 HIS A O 1
ATOM 664 N N . GLU A 1 85 ? 13.763 -26.569 -4.383 1.00 40.88 85 GLU A N 1
ATOM 665 C CA . GLU A 1 85 ? 12.971 -27.531 -3.617 1.00 40.88 85 GLU A CA 1
ATOM 666 C C . GLU A 1 85 ? 13.165 -28.917 -4.256 1.00 40.88 85 GLU A C 1
ATOM 668 O O . GLU A 1 85 ? 12.562 -29.247 -5.277 1.00 40.88 85 GLU A O 1
ATOM 673 N N . SER A 1 86 ? 14.094 -29.717 -3.721 1.00 39.62 86 SER A N 1
ATOM 674 C CA . SER A 1 86 ? 14.325 -31.087 -4.185 1.00 39.62 86 SER A CA 1
ATOM 675 C C . SER A 1 86 ? 13.202 -32.003 -3.693 1.00 39.62 86 SER A C 1
ATOM 677 O O . SER A 1 86 ? 13.278 -32.619 -2.631 1.00 39.62 86 SER A O 1
ATOM 679 N N . ILE A 1 87 ? 12.139 -32.130 -4.487 1.00 42.44 87 ILE A N 1
ATOM 680 C CA . ILE A 1 87 ? 11.120 -33.155 -4.249 1.00 42.44 87 ILE A CA 1
ATOM 681 C C . ILE A 1 87 ? 11.765 -34.519 -4.523 1.00 42.44 87 ILE A C 1
ATOM 683 O O . ILE A 1 87 ? 12.053 -34.880 -5.664 1.00 42.44 87 ILE A O 1
ATOM 687 N N . SER A 1 88 ? 12.019 -35.281 -3.460 1.00 45.22 88 SER A N 1
ATOM 688 C CA . SER A 1 88 ? 12.503 -36.660 -3.549 1.00 45.22 88 SER A CA 1
ATOM 689 C C . SER A 1 88 ? 11.386 -37.580 -4.047 1.00 45.22 88 SER A C 1
ATOM 691 O O . SER A 1 88 ? 10.674 -38.179 -3.253 1.00 45.22 88 SER A O 1
ATOM 693 N N . SER A 1 89 ? 11.208 -37.683 -5.364 1.00 40.41 89 SER A N 1
ATOM 694 C CA . SER A 1 89 ? 10.738 -38.896 -6.053 1.00 40.41 89 SER A CA 1
ATOM 695 C C . SER A 1 89 ? 10.874 -38.728 -7.572 1.00 40.41 89 SER A C 1
ATOM 697 O O . SER A 1 89 ? 10.949 -37.623 -8.101 1.00 40.41 89 SER A O 1
ATOM 699 N N . SER A 1 90 ? 11.024 -39.851 -8.266 1.00 45.72 90 SER A N 1
ATOM 700 C CA . SER A 1 90 ? 11.520 -40.005 -9.636 1.00 45.72 90 SER A CA 1
ATOM 701 C C . SER A 1 90 ? 10.795 -39.182 -10.719 1.00 45.72 90 SER A C 1
ATOM 703 O O . SER A 1 90 ? 9.809 -39.650 -11.280 1.00 45.72 90 SER A O 1
ATOM 705 N N . ALA A 1 91 ? 11.325 -37.993 -11.030 1.00 43.53 91 ALA A N 1
ATOM 706 C CA . ALA A 1 91 ? 11.357 -37.286 -12.327 1.00 43.53 91 ALA A CA 1
ATOM 707 C C . ALA A 1 91 ? 11.656 -35.799 -12.044 1.00 43.53 91 ALA A C 1
ATOM 709 O O . ALA A 1 91 ? 10.756 -34.963 -12.001 1.00 43.53 91 ALA A O 1
ATOM 710 N N . ALA A 1 92 ? 12.918 -35.470 -11.750 1.00 38.69 92 ALA A N 1
ATOM 711 C CA . ALA A 1 92 ? 13.290 -34.150 -11.243 1.00 38.69 92 ALA A CA 1
ATOM 712 C C . ALA A 1 92 ? 13.117 -33.053 -12.311 1.00 38.69 92 ALA A C 1
ATOM 714 O O . ALA A 1 92 ? 13.970 -32.869 -13.176 1.00 38.69 92 ALA A O 1
ATOM 715 N N . THR A 1 93 ? 12.020 -32.300 -12.223 1.00 37.44 93 THR A N 1
ATOM 716 C CA . THR A 1 93 ? 11.891 -30.985 -12.861 1.00 37.44 93 THR A CA 1
ATOM 717 C C . THR A 1 93 ? 12.329 -29.951 -11.832 1.00 37.44 93 THR A C 1
ATOM 719 O O . THR A 1 93 ? 11.671 -29.782 -10.809 1.00 37.44 93 THR A O 1
ATOM 722 N N . THR A 1 94 ? 13.458 -29.283 -12.059 1.00 42.00 94 THR A N 1
ATOM 723 C CA . THR A 1 94 ? 13.934 -28.212 -11.176 1.00 42.00 94 THR A CA 1
ATOM 724 C C . THR A 1 94 ? 12.993 -27.011 -11.284 1.00 42.00 94 THR A C 1
ATOM 726 O O . THR A 1 94 ? 13.060 -26.258 -12.256 1.00 42.00 94 THR A O 1
ATOM 729 N N . THR A 1 95 ? 12.100 -26.818 -10.310 1.00 48.50 95 THR A N 1
ATOM 730 C CA . THR A 1 95 ? 11.261 -25.615 -10.244 1.00 48.50 95 THR A CA 1
ATOM 731 C C . THR A 1 95 ? 12.016 -24.498 -9.561 1.00 48.50 95 THR A C 1
ATOM 733 O O . THR A 1 95 ? 12.445 -24.597 -8.415 1.00 48.50 95 THR A O 1
ATOM 736 N N . ILE A 1 96 ? 12.159 -23.418 -10.296 1.00 53.97 96 ILE A N 1
ATOM 737 C CA . ILE A 1 96 ? 13.061 -22.331 -10.001 1.00 53.97 96 ILE A CA 1
ATOM 738 C C . ILE A 1 96 ? 12.130 -21.240 -9.389 1.00 53.97 96 ILE A C 1
ATOM 740 O O . ILE A 1 96 ? 11.262 -20.697 -10.072 1.00 53.97 96 ILE A O 1
ATOM 744 N N . THR A 1 97 ? 12.179 -20.997 -8.062 1.00 62.88 97 THR A N 1
ATOM 745 C CA . THR A 1 97 ? 11.211 -20.111 -7.346 1.00 62.88 97 THR A CA 1
ATOM 746 C C . THR A 1 97 ? 11.839 -18.824 -6.796 1.00 62.88 97 THR A C 1
ATOM 748 O O . THR A 1 97 ? 12.661 -18.906 -5.893 1.00 62.88 97 THR A O 1
ATOM 751 N N . SER A 1 98 ? 11.414 -17.646 -7.274 1.00 73.81 98 SER A N 1
ATOM 752 C CA . SER A 1 98 ? 11.934 -16.345 -6.806 1.00 73.81 98 SER A CA 1
ATOM 753 C C . SER A 1 98 ? 11.624 -16.051 -5.328 1.00 73.81 98 SER A C 1
ATOM 755 O O . SER A 1 98 ? 10.575 -16.464 -4.827 1.00 73.81 98 SER A O 1
ATOM 757 N N . LEU A 1 99 ? 12.458 -15.243 -4.652 1.00 77.31 99 LEU A N 1
ATOM 758 C CA . LEU A 1 99 ? 12.224 -14.787 -3.265 1.00 77.31 99 LEU A CA 1
ATOM 759 C C . LEU A 1 99 ? 10.852 -14.146 -3.053 1.00 77.31 99 LEU A C 1
ATOM 761 O O . LEU A 1 99 ? 10.191 -14.415 -2.056 1.00 77.31 99 LEU A O 1
ATOM 765 N N . ARG A 1 100 ? 10.371 -13.352 -4.015 1.00 79.50 100 ARG A N 1
ATOM 766 C CA . ARG A 1 100 ? 9.018 -12.793 -3.930 1.00 79.50 100 ARG A CA 1
ATOM 767 C C . ARG A 1 100 ? 7.967 -13.897 -3.906 1.00 79.50 100 ARG A C 1
ATOM 769 O O . ARG A 1 100 ? 7.039 -13.831 -3.114 1.00 79.50 100 ARG A O 1
ATOM 776 N N . SER A 1 101 ? 8.113 -14.937 -4.723 1.00 82.31 101 SER A N 1
ATOM 777 C CA . SER A 1 101 ? 7.188 -16.078 -4.710 1.00 82.31 101 SER A CA 1
ATOM 778 C C . SER A 1 101 ? 7.278 -16.863 -3.397 1.00 82.31 101 SER A C 1
ATOM 780 O O . SER A 1 101 ? 6.251 -17.295 -2.879 1.00 82.31 101 SER A O 1
ATOM 782 N N . LEU A 1 102 ? 8.478 -16.992 -2.819 1.00 85.31 102 LEU A N 1
ATOM 783 C CA . LEU A 1 102 ? 8.673 -17.572 -1.488 1.00 85.31 102 LEU A CA 1
ATOM 784 C C . LEU A 1 102 ? 7.974 -16.745 -0.401 1.00 85.31 102 LEU A C 1
ATOM 786 O O . LEU A 1 102 ? 7.268 -17.316 0.423 1.00 85.31 102 LEU A O 1
ATOM 790 N N . PHE A 1 103 ? 8.099 -15.417 -0.435 1.00 86.44 103 PHE A N 1
ATOM 791 C CA . PHE A 1 103 ? 7.402 -14.517 0.484 1.00 86.44 103 PHE A CA 1
ATOM 792 C C . PHE A 1 103 ? 5.883 -14.697 0.406 1.00 86.44 103 PHE A C 1
ATOM 794 O O . PHE A 1 103 ? 5.232 -14.829 1.434 1.00 86.44 103 PHE A O 1
ATOM 801 N N . HIS A 1 104 ? 5.314 -14.793 -0.799 1.00 87.75 104 HIS A N 1
ATOM 802 C CA . HIS A 1 104 ? 3.874 -15.014 -0.953 1.00 87.75 104 HIS A CA 1
ATOM 803 C C . HIS A 1 104 ? 3.441 -16.391 -0.423 1.00 87.75 104 HIS A C 1
ATOM 805 O O . HIS A 1 104 ? 2.380 -16.502 0.190 1.00 87.75 104 HIS A O 1
ATOM 811 N N . LYS A 1 105 ? 4.262 -17.436 -0.608 1.00 89.12 105 LYS A N 1
ATOM 812 C CA . LYS A 1 105 ? 4.026 -18.759 -0.004 1.00 89.12 105 LYS A CA 1
ATOM 813 C C . LYS A 1 105 ? 4.093 -18.698 1.526 1.00 89.12 105 LYS A C 1
ATOM 815 O O . LYS A 1 105 ? 3.223 -19.258 2.184 1.00 89.12 105 LYS A O 1
ATOM 820 N N . ALA A 1 106 ? 5.081 -18.001 2.088 1.00 90.31 106 ALA A N 1
ATOM 821 C CA . ALA A 1 106 ? 5.214 -17.803 3.530 1.00 90.31 106 ALA A CA 1
ATOM 822 C C . ALA A 1 106 ? 4.020 -17.022 4.097 1.00 90.31 106 ALA A C 1
ATOM 824 O O . ALA A 1 106 ? 3.424 -17.450 5.081 1.00 90.31 106 ALA A O 1
ATOM 825 N N . LEU A 1 107 ? 3.606 -15.945 3.420 1.00 91.44 107 LEU A N 1
ATOM 826 C CA . LEU A 1 107 ? 2.414 -15.168 3.753 1.00 91.44 107 LEU A CA 1
ATOM 827 C C . LEU A 1 107 ? 1.157 -16.042 3.725 1.00 91.44 107 LEU A C 1
ATOM 829 O O . LEU A 1 107 ? 0.341 -15.961 4.635 1.00 91.44 107 LEU A O 1
ATOM 833 N N . ARG A 1 108 ? 1.009 -16.913 2.718 1.00 93.38 108 ARG A N 1
ATOM 834 C CA . ARG A 1 108 ? -0.104 -17.870 2.651 1.00 93.38 108 ARG A CA 1
ATOM 835 C C . ARG A 1 108 ? -0.052 -18.892 3.789 1.00 93.38 108 ARG A C 1
ATOM 837 O O . ARG A 1 108 ? -1.099 -19.260 4.304 1.00 93.38 108 ARG A O 1
ATOM 844 N N . GLY A 1 109 ? 1.145 -19.313 4.197 1.00 95.06 109 GLY A N 1
ATOM 845 C CA . GLY A 1 109 ? 1.367 -20.226 5.321 1.00 95.06 109 GLY A CA 1
ATOM 846 C C . GLY A 1 109 ? 0.976 -19.658 6.690 1.00 95.06 109 GLY A C 1
ATOM 847 O O . GLY A 1 109 ? 0.748 -20.438 7.609 1.00 95.06 109 GLY A O 1
ATOM 848 N N . LEU A 1 110 ? 0.843 -18.332 6.824 1.00 95.06 110 LEU A N 1
ATOM 849 C CA . LEU A 1 110 ? 0.277 -17.690 8.020 1.00 95.06 110 LEU A CA 1
ATOM 850 C C . LEU A 1 110 ? -1.251 -17.836 8.118 1.00 95.06 110 LEU A C 1
ATOM 852 O O . LEU A 1 110 ? -1.826 -17.401 9.111 1.00 95.06 110 LEU A O 1
ATOM 856 N N . ASP A 1 111 ? -1.891 -18.403 7.090 1.00 95.62 111 ASP A N 1
ATOM 857 C CA . ASP A 1 111 ? -3.344 -18.548 6.957 1.00 95.62 111 ASP A CA 1
ATOM 858 C C . ASP A 1 111 ? -4.125 -17.243 7.246 1.00 95.62 111 ASP A C 1
ATOM 860 O O . ASP A 1 111 ? -5.009 -17.203 8.105 1.00 95.62 111 ASP A O 1
ATOM 864 N N . PRO A 1 112 ? -3.783 -16.120 6.575 1.00 96.31 112 PRO A N 1
ATOM 865 C CA . PRO A 1 112 ? -4.405 -14.835 6.861 1.00 96.31 112 PRO A CA 1
ATOM 866 C C . PRO A 1 112 ? -5.868 -14.813 6.406 1.00 96.31 112 PRO A C 1
ATOM 868 O O . PRO A 1 112 ? -6.200 -15.259 5.306 1.00 96.31 112 PRO A O 1
ATOM 871 N N . THR A 1 113 ? -6.732 -14.190 7.211 1.00 96.25 113 THR A N 1
ATOM 872 C CA . THR A 1 113 ? -8.148 -13.979 6.862 1.00 96.25 113 THR A CA 1
ATOM 873 C C . THR A 1 113 ? -8.314 -13.061 5.650 1.00 96.25 113 THR A C 1
ATOM 875 O O . THR A 1 113 ? -9.158 -13.306 4.793 1.00 96.25 113 THR A O 1
ATOM 878 N N . LEU A 1 114 ? -7.508 -12.001 5.575 1.00 94.81 114 LEU A N 1
ATOM 879 C CA . LEU A 1 114 ? -7.515 -11.022 4.495 1.00 94.81 114 LEU A CA 1
ATOM 880 C C . LEU A 1 114 ? -6.097 -10.486 4.305 1.00 94.81 114 LEU A C 1
ATOM 882 O O . LEU A 1 114 ? -5.387 -10.236 5.278 1.00 94.81 114 LEU A O 1
ATOM 886 N N . VAL A 1 115 ? -5.709 -10.274 3.051 1.00 93.75 115 VAL A N 1
ATOM 887 C CA . V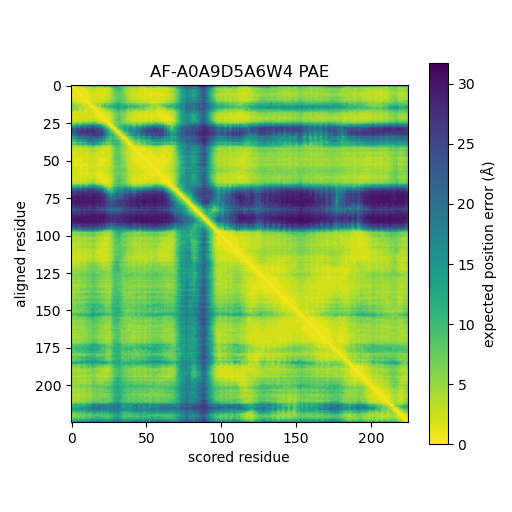AL A 1 115 ? -4.498 -9.535 2.692 1.00 93.75 115 VAL A CA 1
ATOM 888 C C . VAL A 1 115 ? -4.928 -8.356 1.834 1.00 93.75 115 VAL A C 1
ATOM 890 O O . VAL A 1 115 ? -5.543 -8.550 0.787 1.00 93.75 115 VAL A O 1
ATOM 893 N N . VAL A 1 116 ? -4.607 -7.145 2.281 1.00 91.81 116 VAL A N 1
ATOM 894 C CA . VAL A 1 116 ? -4.808 -5.921 1.501 1.00 91.81 116 VAL A CA 1
ATOM 895 C C . VAL A 1 116 ? -3.497 -5.610 0.788 1.00 91.81 116 VAL A C 1
ATOM 897 O O . VAL A 1 116 ? -2.470 -5.440 1.440 1.00 91.81 116 VAL A O 1
ATOM 900 N N . LEU A 1 117 ? -3.534 -5.568 -0.543 1.00 88.94 117 LEU A N 1
ATOM 901 C CA . LEU A 1 117 ? -2.399 -5.203 -1.386 1.00 88.94 117 LEU A CA 1
ATOM 902 C C . LEU A 1 117 ? -2.674 -3.831 -2.001 1.00 88.94 117 LEU A C 1
ATOM 904 O O . LEU A 1 117 ? -3.682 -3.658 -2.683 1.00 88.94 117 LEU A O 1
ATOM 908 N N . VAL A 1 118 ? -1.774 -2.884 -1.758 1.00 88.75 118 VAL A N 1
ATOM 909 C CA . VAL A 1 118 ? -1.765 -1.566 -2.398 1.00 88.75 118 VAL A CA 1
ATOM 910 C C . VAL A 1 118 ? -0.463 -1.483 -3.174 1.00 88.75 118 VAL A C 1
ATOM 912 O O . VAL A 1 118 ? 0.604 -1.609 -2.579 1.00 88.75 118 VAL A O 1
ATOM 915 N N . ASP A 1 119 ? -0.564 -1.346 -4.488 1.00 87.81 119 ASP A N 1
ATOM 916 C CA . ASP A 1 119 ? 0.588 -1.304 -5.381 1.00 87.81 119 ASP A CA 1
ATOM 917 C C . ASP A 1 119 ? 0.271 -0.421 -6.589 1.00 87.81 11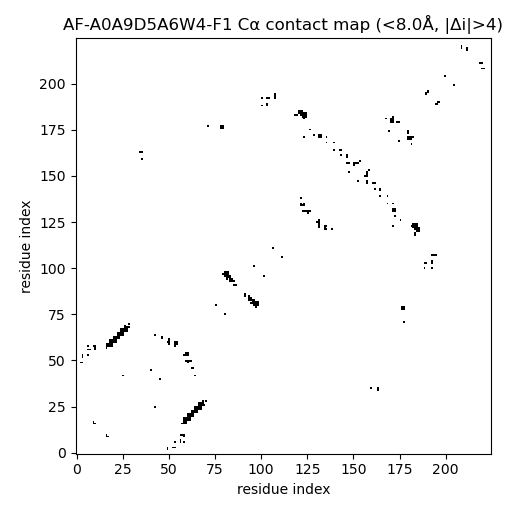9 ASP A C 1
ATOM 919 O O . ASP A 1 119 ? -0.889 -0.097 -6.866 1.00 87.81 119 ASP A O 1
ATOM 923 N N . GLU A 1 120 ? 1.314 -0.037 -7.303 1.00 88.00 120 GLU A N 1
ATOM 924 C CA . GLU A 1 120 ? 1.223 0.728 -8.531 1.00 88.00 120 GLU A CA 1
ATOM 925 C C . GLU A 1 120 ? 0.754 -0.145 -9.702 1.00 88.00 120 GLU A C 1
ATOM 927 O O . GLU A 1 120 ? 1.155 -1.298 -9.872 1.00 88.00 120 GLU A O 1
ATOM 932 N N . ASP A 1 121 ? -0.077 0.419 -10.576 1.00 89.31 121 ASP A N 1
ATOM 933 C CA . ASP A 1 121 ? -0.626 -0.304 -11.725 1.00 89.31 121 ASP A CA 1
ATOM 934 C C . ASP A 1 121 ? 0.310 -0.254 -12.946 1.00 89.31 121 ASP A C 1
ATOM 936 O O . ASP A 1 121 ? -0.044 0.198 -14.036 1.00 89.31 121 ASP A O 1
ATOM 940 N N . VAL A 1 122 ? 1.531 -0.756 -12.769 1.00 89.31 122 VAL A N 1
ATOM 941 C CA . VAL A 1 122 ? 2.546 -0.837 -13.825 1.00 89.31 122 VAL A CA 1
ATOM 942 C C . VAL A 1 122 ? 3.313 -2.153 -13.746 1.00 89.31 122 VAL A C 1
ATOM 944 O O . VAL A 1 122 ? 3.552 -2.695 -12.674 1.00 89.31 122 VAL A O 1
ATOM 947 N N . ASP A 1 123 ? 3.698 -2.701 -14.899 1.00 89.62 123 ASP A N 1
ATOM 948 C CA . ASP A 1 123 ? 4.619 -3.839 -14.954 1.00 89.62 123 ASP A CA 1
ATOM 949 C C . ASP A 1 123 ? 6.021 -3.366 -15.351 1.00 89.62 123 ASP A C 1
ATOM 951 O O . ASP A 1 123 ? 6.266 -2.972 -16.499 1.00 89.62 123 ASP A O 1
ATOM 955 N N . LEU A 1 124 ? 6.939 -3.428 -14.383 1.00 90.38 124 LEU A N 1
ATOM 956 C CA . LEU A 1 124 ? 8.355 -3.069 -14.526 1.00 90.38 124 LEU A CA 1
ATOM 957 C C . LEU A 1 124 ? 9.275 -4.299 -14.389 1.00 90.38 124 LEU A C 1
ATOM 959 O O . LEU A 1 124 ? 10.491 -4.187 -14.206 1.00 90.38 124 LEU A O 1
ATOM 963 N N . THR A 1 125 ? 8.719 -5.510 -14.496 1.00 88.38 125 THR A N 1
ATOM 964 C CA . THR A 1 125 ? 9.468 -6.756 -14.267 1.00 88.38 125 THR A CA 1
ATOM 965 C C . THR A 1 125 ? 10.331 -7.194 -15.444 1.00 88.38 125 THR A C 1
ATOM 967 O O . THR A 1 125 ? 11.343 -7.866 -15.228 1.00 88.38 125 THR A O 1
ATOM 970 N N . SER A 1 126 ? 9.972 -6.795 -16.670 1.00 89.44 126 SER A N 1
ATOM 971 C CA . SER A 1 126 ? 10.579 -7.269 -17.922 1.00 89.44 126 SER A CA 1
ATOM 972 C C . SER A 1 126 ? 12.116 -7.242 -17.915 1.00 89.44 126 SER A C 1
ATOM 974 O O . SER A 1 126 ? 12.756 -6.255 -17.550 1.00 89.44 126 SER A O 1
ATOM 976 N N . SER A 1 127 ? 12.755 -8.310 -18.390 1.00 88.19 127 SER A N 1
ATOM 977 C CA . SER A 1 127 ? 14.207 -8.325 -18.628 1.00 88.19 127 SER A CA 1
ATOM 978 C C . SER A 1 127 ? 14.617 -7.540 -19.880 1.00 88.19 127 SER A C 1
ATOM 980 O O . SER A 1 127 ? 15.777 -7.174 -20.021 1.00 88.19 127 SER A O 1
ATOM 982 N N . ASN A 1 128 ? 13.680 -7.232 -20.779 1.00 92.50 128 ASN A N 1
ATOM 983 C CA . ASN A 1 128 ? 13.948 -6.459 -21.987 1.00 92.50 128 ASN A CA 1
ATOM 984 C C . ASN A 1 128 ? 13.884 -4.946 -21.707 1.00 92.50 128 ASN A C 1
ATOM 986 O O . ASN A 1 128 ? 12.814 -4.432 -21.367 1.00 92.50 128 ASN A O 1
ATOM 990 N N . LEU A 1 129 ? 15.005 -4.245 -21.920 1.00 93.19 129 LEU A N 1
ATOM 991 C CA . LEU A 1 129 ? 15.144 -2.803 -21.682 1.00 93.19 129 LEU A CA 1
ATOM 992 C C . LEU A 1 129 ? 14.112 -1.963 -22.443 1.00 93.19 129 LEU A C 1
ATOM 994 O O . LEU A 1 129 ? 13.479 -1.102 -21.848 1.00 93.19 129 LEU A O 1
ATOM 998 N N . VAL A 1 130 ? 13.890 -2.227 -23.735 1.00 95.75 130 VAL A N 1
ATOM 999 C CA . VAL A 1 130 ? 12.931 -1.454 -24.550 1.00 95.75 130 VAL A CA 1
ATOM 1000 C C . VAL A 1 130 ? 11.513 -1.573 -23.991 1.00 95.75 130 VAL A C 1
ATOM 1002 O O . VAL A 1 130 ? 10.767 -0.596 -23.956 1.00 95.75 130 VAL A O 1
ATOM 1005 N N . SER A 1 131 ? 11.143 -2.767 -23.529 1.00 94.38 131 SER A N 1
ATOM 1006 C CA . SER A 1 131 ? 9.836 -3.010 -22.917 1.00 94.38 131 SER A CA 1
ATOM 1007 C C . SER A 1 131 ? 9.708 -2.275 -21.584 1.00 94.38 131 SER A C 1
ATOM 1009 O O . SER A 1 131 ? 8.690 -1.629 -21.357 1.00 94.38 131 SER A O 1
ATOM 1011 N N . ARG A 1 132 ? 10.754 -2.298 -20.744 1.00 93.38 132 ARG A N 1
ATOM 1012 C CA . ARG A 1 132 ? 10.777 -1.528 -19.491 1.00 93.38 132 ARG A CA 1
ATOM 1013 C C . ARG A 1 132 ? 10.699 -0.031 -19.734 1.00 93.38 132 ARG A C 1
ATOM 1015 O O . ARG A 1 132 ? 9.890 0.627 -19.100 1.00 93.38 132 ARG A O 1
ATOM 1022 N N . LEU A 1 133 ? 11.487 0.490 -20.671 1.00 94.62 133 LEU A N 1
ATOM 1023 C CA . LEU A 1 133 ? 11.494 1.908 -21.016 1.00 94.62 133 LEU A CA 1
ATOM 1024 C C . LEU A 1 133 ? 10.109 2.361 -21.487 1.00 94.62 133 LEU A C 1
ATOM 1026 O O . LEU A 1 133 ? 9.639 3.416 -21.080 1.00 94.62 133 LEU A O 1
ATOM 1030 N N . ARG A 1 134 ? 9.424 1.539 -22.293 1.00 95.75 134 ARG A N 1
ATOM 1031 C CA . ARG A 1 134 ? 8.045 1.808 -22.713 1.00 95.75 134 ARG A CA 1
ATOM 1032 C C . ARG A 1 134 ? 7.074 1.821 -21.529 1.00 95.75 134 ARG A C 1
ATOM 1034 O O . ARG A 1 134 ? 6.282 2.750 -21.430 1.00 95.75 134 ARG A O 1
ATOM 1041 N N . SER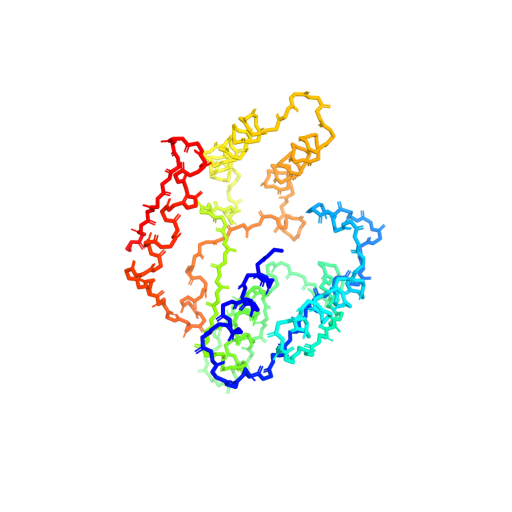 A 1 135 ? 7.126 0.822 -20.644 1.00 94.06 135 SER A N 1
ATOM 1042 C CA . SER A 1 135 ? 6.272 0.780 -19.445 1.00 94.06 135 SER A CA 1
ATOM 1043 C C . SER A 1 135 ? 6.528 1.970 -18.519 1.00 94.06 135 SER A C 1
ATOM 1045 O O . SER A 1 135 ? 5.585 2.634 -18.102 1.00 94.06 135 SER A O 1
ATOM 1047 N N . ALA A 1 136 ? 7.801 2.268 -18.250 1.00 93.44 136 ALA A N 1
ATOM 1048 C CA . ALA A 1 136 ? 8.244 3.392 -17.437 1.00 93.44 136 ALA A CA 1
ATOM 1049 C C . ALA A 1 136 ? 7.758 4.721 -18.020 1.00 93.44 136 ALA A C 1
ATOM 1051 O O . ALA A 1 136 ? 7.142 5.504 -17.310 1.00 93.44 136 ALA A O 1
ATOM 1052 N N . PHE A 1 137 ? 7.953 4.943 -19.323 1.00 92.94 137 PHE A N 1
ATOM 1053 C CA . PHE A 1 137 ? 7.483 6.149 -20.001 1.00 92.94 137 PHE A CA 1
ATOM 1054 C C . PHE A 1 137 ? 5.962 6.302 -19.930 1.00 92.94 137 PHE A C 1
ATOM 1056 O O . PHE A 1 137 ? 5.481 7.401 -19.698 1.00 92.94 137 PHE A O 1
ATOM 1063 N N . ASN A 1 138 ? 5.203 5.217 -20.101 1.00 93.75 138 ASN A N 1
ATOM 1064 C CA . ASN A 1 138 ? 3.740 5.269 -20.074 1.00 93.75 138 ASN A CA 1
ATOM 1065 C C . ASN A 1 138 ? 3.166 5.545 -18.677 1.00 93.75 138 ASN A C 1
ATOM 1067 O O . ASN A 1 138 ? 2.047 6.046 -18.583 1.00 93.75 138 ASN A O 1
ATOM 1071 N N . TYR A 1 139 ? 3.904 5.205 -17.618 1.00 93.38 139 TYR A N 1
ATOM 1072 C CA . TYR A 1 139 ? 3.420 5.282 -16.241 1.00 93.38 139 TYR A CA 1
ATOM 1073 C C . TYR A 1 139 ? 4.050 6.423 -15.436 1.00 93.38 139 TYR A C 1
ATOM 1075 O O . TYR A 1 139 ? 3.328 7.231 -14.869 1.00 93.38 139 TYR A O 1
ATOM 1083 N N . LEU A 1 140 ? 5.382 6.531 -15.401 1.00 91.38 140 LEU A N 1
ATOM 1084 C CA . LEU A 1 140 ? 6.113 7.394 -14.459 1.00 91.38 140 LEU A CA 1
ATOM 1085 C C . LEU A 1 140 ? 5.987 8.897 -14.754 1.00 91.38 140 LEU A C 1
ATOM 1087 O O . LEU A 1 140 ? 6.319 9.708 -13.896 1.00 91.38 140 LEU A O 1
ATOM 1091 N N . TRP A 1 141 ? 5.464 9.290 -15.918 1.00 90.62 141 TRP A N 1
ATOM 1092 C CA . TRP A 1 141 ? 5.105 10.690 -16.164 1.00 90.62 141 TRP A CA 1
ATOM 1093 C C . TRP A 1 141 ? 3.879 11.131 -15.342 1.00 90.62 141 TRP A C 1
ATOM 1095 O O . TRP A 1 141 ? 3.793 12.298 -14.973 1.00 90.62 141 TRP A O 1
ATOM 1105 N N . ILE A 1 142 ? 2.964 10.205 -15.018 1.00 91.94 142 ILE A N 1
ATOM 1106 C CA . ILE A 1 142 ? 1.729 10.472 -14.265 1.00 91.94 142 ILE A CA 1
ATOM 1107 C C . ILE A 1 142 ? 2.028 10.963 -12.842 1.00 91.94 142 ILE A C 1
ATOM 1109 O O . ILE A 1 142 ? 1.512 12.023 -12.482 1.00 91.94 142 ILE A O 1
ATOM 1113 N N . PRO A 1 143 ? 2.842 10.270 -12.013 1.00 89.38 143 PRO A N 1
ATOM 1114 C CA . PRO A 1 143 ? 3.196 10.799 -10.701 1.00 89.38 143 PRO A CA 1
ATOM 1115 C C . PRO A 1 143 ? 3.944 12.131 -10.823 1.00 89.38 143 PRO A C 1
ATOM 1117 O O . PRO A 1 143 ? 3.697 13.028 -10.031 1.00 89.38 143 PRO A O 1
ATOM 1120 N N . TYR A 1 144 ? 4.763 12.329 -11.861 1.00 86.69 144 TYR A N 1
ATOM 1121 C CA . TYR A 1 144 ? 5.448 13.608 -12.082 1.00 86.69 144 TYR A CA 1
ATOM 1122 C C . TYR A 1 144 ? 4.470 14.780 -12.304 1.00 86.69 144 TYR A C 1
ATOM 1124 O O . TYR A 1 144 ? 4.612 15.837 -11.690 1.00 86.69 144 TYR A O 1
ATOM 1132 N N . ASP A 1 145 ? 3.453 14.582 -13.147 1.00 89.25 145 ASP A N 1
ATOM 1133 C CA . ASP A 1 145 ? 2.399 15.569 -13.431 1.00 89.25 145 ASP A CA 1
ATOM 1134 C C . ASP A 1 145 ? 1.489 15.809 -12.208 1.00 89.25 145 ASP A C 1
ATOM 1136 O O . ASP A 1 145 ? 1.071 16.934 -11.909 1.00 89.25 145 ASP A O 1
ATOM 1140 N N . THR A 1 146 ? 1.256 14.743 -11.438 1.00 88.12 146 THR A N 1
ATOM 1141 C CA . THR A 1 146 ? 0.528 14.775 -10.163 1.00 88.12 146 THR A CA 1
ATOM 1142 C C . THR A 1 146 ? 1.252 15.684 -9.167 1.00 88.12 146 THR A C 1
ATOM 1144 O O . THR A 1 146 ? 0.669 16.657 -8.684 1.00 88.12 146 THR A O 1
ATOM 1147 N N . GLU A 1 147 ? 2.542 15.452 -8.913 1.00 87.00 147 GLU A N 1
ATOM 1148 C CA . GLU A 1 147 ? 3.331 16.273 -7.987 1.00 87.00 147 GLU A CA 1
ATOM 1149 C C . GLU A 1 147 ? 3.451 17.732 -8.451 1.00 87.00 147 GLU A C 1
ATOM 1151 O O . GLU A 1 147 ? 3.428 18.654 -7.630 1.00 87.00 147 GLU A O 1
ATOM 1156 N N . GLU A 1 148 ? 3.527 17.977 -9.764 1.00 86.88 148 GLU A N 1
ATOM 1157 C CA . GLU A 1 148 ? 3.513 19.338 -10.304 1.00 86.88 148 GLU A CA 1
ATOM 1158 C C . GLU A 1 148 ? 2.203 20.079 -10.008 1.00 86.88 148 GLU A C 1
ATOM 1160 O O . GLU A 1 148 ? 2.233 21.287 -9.749 1.00 86.88 148 GLU A O 1
ATOM 1165 N N . THR A 1 149 ? 1.083 19.356 -10.014 1.00 87.19 149 THR A N 1
ATOM 1166 C CA . THR A 1 149 ? -0.252 19.894 -9.743 1.00 87.19 149 THR A CA 1
ATOM 1167 C C . THR A 1 149 ? -0.465 20.188 -8.256 1.00 87.19 149 THR A C 1
ATOM 1169 O O . THR A 1 149 ? -1.043 21.222 -7.914 1.00 87.19 149 THR A O 1
ATOM 1172 N N . PHE A 1 150 ? 0.002 19.308 -7.363 1.00 84.69 150 PHE A N 1
ATOM 1173 C CA . PHE A 1 150 ? -0.292 19.399 -5.926 1.00 84.69 150 PHE A CA 1
ATOM 1174 C C . PHE A 1 150 ? 0.762 20.141 -5.104 1.00 84.69 150 PHE A C 1
ATOM 1176 O O . PHE A 1 150 ? 0.422 20.718 -4.066 1.00 8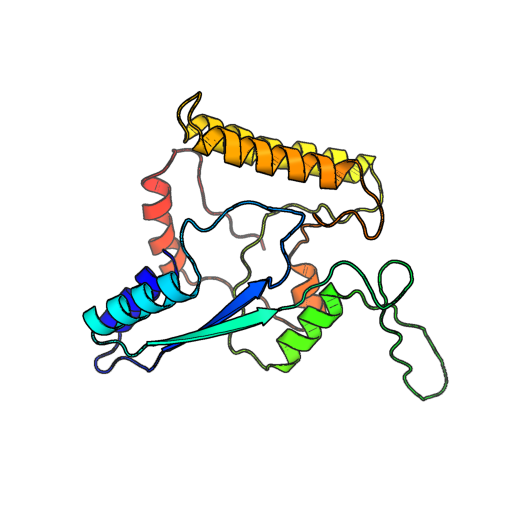4.69 150 PHE A O 1
ATOM 1183 N N . LEU A 1 151 ? 2.029 20.158 -5.532 1.00 88.56 151 LEU A N 1
ATOM 1184 C CA . LEU A 1 151 ? 3.112 20.725 -4.732 1.00 88.56 151 LEU A CA 1
ATOM 1185 C C . LEU A 1 151 ? 3.638 22.058 -5.289 1.00 88.56 151 LEU A C 1
ATOM 1187 O O . LEU A 1 151 ? 3.991 22.162 -6.472 1.00 88.56 151 LEU A O 1
ATOM 1191 N N . PRO A 1 152 ? 3.801 23.091 -4.432 1.00 89.88 152 PRO A N 1
ATOM 1192 C CA . PRO A 1 152 ? 4.350 24.373 -4.852 1.00 89.88 152 PRO A CA 1
ATOM 1193 C C . PRO A 1 152 ? 5.733 24.227 -5.493 1.00 89.88 152 PRO A C 1
ATOM 1195 O O . PRO A 1 152 ? 6.613 23.532 -4.965 1.00 89.88 152 PRO A O 1
ATOM 1198 N N . ARG A 1 153 ? 5.949 24.940 -6.607 1.00 89.50 153 ARG A N 1
ATOM 1199 C CA . ARG A 1 153 ? 7.259 25.022 -7.270 1.00 89.50 153 ARG A CA 1
ATOM 1200 C C . ARG A 1 153 ? 8.323 25.485 -6.272 1.00 89.50 153 ARG A C 1
ATOM 1202 O O . ARG A 1 153 ? 8.128 26.461 -5.552 1.00 89.50 153 ARG A O 1
ATOM 1209 N N . GLY A 1 154 ? 9.454 24.783 -6.246 1.00 86.56 154 GLY A N 1
ATOM 1210 C CA . GLY A 1 154 ? 10.578 25.090 -5.359 1.00 86.56 154 GLY A CA 1
ATOM 1211 C C . GLY A 1 154 ? 10.414 24.626 -3.906 1.00 86.56 154 GLY A C 1
ATOM 1212 O O . GLY A 1 154 ? 11.332 24.834 -3.115 1.00 86.56 154 GLY A O 1
ATOM 1213 N N . SER A 1 155 ? 9.299 23.984 -3.535 1.00 91.38 155 SER A N 1
ATOM 1214 C CA . SER A 1 155 ? 9.164 23.384 -2.203 1.00 91.38 155 SER A CA 1
ATOM 1215 C C . SER A 1 155 ? 10.126 22.201 -2.024 1.00 91.38 155 SER A C 1
ATOM 1217 O O . SER A 1 155 ? 10.353 21.421 -2.950 1.00 91.38 155 SER A O 1
ATOM 1219 N N . LYS A 1 156 ? 10.688 22.045 -0.816 1.00 87.12 156 LYS A N 1
ATOM 1220 C CA . LYS A 1 156 ? 11.566 20.904 -0.487 1.00 87.12 156 LYS A CA 1
ATOM 1221 C C . LYS A 1 156 ? 10.845 19.567 -0.630 1.00 87.12 156 LYS A C 1
ATOM 1223 O O . LYS A 1 156 ? 11.430 18.613 -1.117 1.00 87.12 156 LYS A O 1
ATOM 1228 N N . GLN A 1 157 ? 9.571 19.536 -0.242 1.00 85.56 157 GLN A N 1
ATOM 1229 C CA . GLN A 1 157 ? 8.723 18.359 -0.375 1.00 85.56 157 GLN A CA 1
ATOM 1230 C C . GLN A 1 157 ? 8.656 17.900 -1.835 1.00 85.56 157 GLN A C 1
ATOM 1232 O O . GLN A 1 157 ? 8.930 16.739 -2.109 1.00 85.56 157 GLN A O 1
ATOM 1237 N N . ARG A 1 158 ? 8.408 18.823 -2.775 1.00 89.19 158 ARG A N 1
ATOM 1238 C CA . ARG A 1 158 ? 8.399 18.507 -4.207 1.00 89.19 158 ARG A CA 1
ATOM 1239 C C . ARG A 1 158 ? 9.738 17.973 -4.696 1.00 89.19 158 ARG A C 1
ATOM 1241 O O . ARG A 1 158 ? 9.763 16.975 -5.397 1.00 89.19 158 ARG A O 1
ATOM 1248 N N . GLN A 1 159 ? 10.841 18.599 -4.290 1.00 88.56 159 GLN A N 1
ATOM 1249 C CA . GLN A 1 159 ? 12.181 18.140 -4.672 1.00 88.56 159 GLN A CA 1
ATOM 1250 C C . GLN A 1 159 ? 12.464 16.714 -4.185 1.00 88.56 159 GLN A C 1
ATOM 1252 O O . GLN A 1 159 ? 13.105 15.951 -4.898 1.00 88.56 159 GLN A O 1
ATOM 1257 N N . TRP A 1 160 ? 11.988 16.340 -2.992 1.00 86.81 160 TRP A N 1
ATOM 1258 C CA . TRP A 1 160 ? 12.138 14.977 -2.480 1.00 86.81 160 TRP A CA 1
ATOM 1259 C C . TRP A 1 160 ? 11.320 13.958 -3.273 1.00 86.81 160 TRP A C 1
ATOM 1261 O O . TRP A 1 160 ? 11.858 12.907 -3.604 1.00 86.81 160 TRP A O 1
ATOM 1271 N N . TYR A 1 161 ? 10.073 14.279 -3.629 1.00 87.94 161 TYR A N 1
ATOM 1272 C CA . TYR A 1 161 ? 9.258 13.409 -4.484 1.00 87.94 161 TYR A CA 1
ATOM 1273 C C . TYR A 1 161 ? 9.834 13.280 -5.900 1.00 87.94 161 TYR A C 1
ATOM 1275 O O . TYR A 1 161 ? 9.947 12.178 -6.425 1.00 87.94 161 TYR A O 1
ATOM 1283 N N . GLU A 1 162 ? 10.267 14.385 -6.512 1.00 89.94 162 GLU A N 1
ATOM 1284 C CA . GLU A 1 162 ? 10.907 14.360 -7.833 1.00 89.94 162 GLU A CA 1
ATOM 1285 C C . GLU A 1 162 ? 12.206 13.536 -7.812 1.00 89.94 162 GLU A C 1
ATOM 1287 O O . GLU A 1 162 ? 12.463 12.777 -8.746 1.00 89.94 162 GLU A O 1
ATOM 1292 N N . ALA A 1 163 ? 13.001 13.630 -6.740 1.00 89.38 163 ALA A N 1
ATOM 1293 C CA . ALA A 1 163 ? 14.207 12.822 -6.567 1.00 89.38 163 ALA A CA 1
ATOM 1294 C C . ALA A 1 163 ? 13.894 11.324 -6.411 1.00 89.38 163 ALA A C 1
ATOM 1296 O O . ALA A 1 163 ? 14.611 10.504 -6.980 1.00 89.38 163 ALA A O 1
ATOM 1297 N N . ASP A 1 164 ? 12.823 10.970 -5.697 1.00 87.00 164 ASP A N 1
ATOM 1298 C CA . ASP A 1 164 ? 12.357 9.583 -5.565 1.00 87.00 164 ASP A CA 1
ATOM 1299 C C . ASP A 1 164 ? 11.943 8.993 -6.922 1.00 87.00 164 ASP A C 1
ATOM 1301 O O . ASP A 1 164 ? 12.415 7.928 -7.326 1.00 87.00 164 ASP A O 1
ATOM 1305 N N . ILE A 1 165 ? 11.151 9.740 -7.701 1.00 89.31 165 ILE A N 1
ATOM 1306 C CA . ILE A 1 165 ? 10.761 9.312 -9.049 1.00 89.31 165 ILE A CA 1
ATOM 1307 C C . ILE A 1 165 ? 11.995 9.179 -9.955 1.00 89.31 165 ILE A C 1
ATOM 1309 O O . ILE A 1 165 ? 12.100 8.203 -10.700 1.00 89.31 165 ILE A O 1
ATOM 1313 N N . CYS A 1 166 ? 12.951 10.114 -9.883 1.00 90.25 166 CYS A N 1
ATOM 1314 C CA . CYS A 1 166 ? 14.210 10.021 -10.631 1.00 90.25 166 CYS A CA 1
ATOM 1315 C C . CYS A 1 166 ? 14.991 8.752 -10.272 1.00 90.25 166 CYS A C 1
ATOM 1317 O O . CYS A 1 166 ? 15.374 8.000 -11.168 1.00 90.25 166 CYS A O 1
ATOM 1319 N N . TRP A 1 167 ? 15.169 8.477 -8.978 1.00 90.44 167 TRP A N 1
ATOM 1320 C CA . TRP A 1 167 ? 15.858 7.277 -8.507 1.00 90.44 167 TRP A CA 1
ATOM 1321 C C . TRP A 1 167 ? 15.168 6.000 -9.003 1.00 90.44 167 TRP A C 1
ATOM 1323 O O . TRP A 1 167 ? 15.823 5.070 -9.480 1.00 90.44 167 TRP A O 1
ATOM 1333 N N . LYS A 1 168 ? 13.832 5.975 -8.982 1.00 89.38 168 LYS A N 1
ATOM 1334 C CA . LYS A 1 168 ? 13.043 4.863 -9.513 1.00 89.38 168 LYS A CA 1
ATOM 1335 C C . LYS A 1 168 ? 13.239 4.672 -11.016 1.00 89.38 168 LYS A C 1
ATOM 1337 O O . LYS A 1 168 ? 13.421 3.542 -11.469 1.00 89.38 168 LYS A O 1
ATOM 1342 N N . ILE A 1 169 ? 13.244 5.754 -11.796 1.00 92.06 169 ILE A N 1
ATOM 1343 C CA . ILE A 1 169 ? 13.529 5.711 -13.240 1.00 92.06 169 ILE A CA 1
ATOM 1344 C C . ILE A 1 169 ? 14.924 5.129 -13.490 1.00 92.06 169 ILE A C 1
ATOM 1346 O O . ILE A 1 169 ? 15.066 4.216 -14.308 1.00 92.06 169 ILE A O 1
ATOM 1350 N N . GLU A 1 170 ? 15.936 5.622 -12.776 1.00 91.56 170 GLU A N 1
ATOM 1351 C CA . GLU A 1 170 ? 17.312 5.131 -12.876 1.00 91.56 170 GLU A CA 1
ATOM 1352 C C . GLU A 1 170 ? 17.380 3.638 -12.558 1.00 91.56 170 GLU A C 1
ATOM 1354 O O . GLU A 1 170 ? 17.908 2.866 -13.357 1.00 91.56 170 GLU A O 1
ATOM 1359 N N . ASN A 1 171 ? 16.753 3.200 -11.462 1.00 90.38 171 ASN A N 1
ATOM 1360 C CA . ASN A 1 171 ? 16.748 1.798 -11.064 1.00 90.38 171 ASN A CA 1
ATOM 1361 C C . ASN A 1 171 ? 16.024 0.887 -12.073 1.00 90.38 171 ASN A C 1
ATOM 1363 O O . ASN A 1 171 ? 16.423 -0.256 -12.290 1.00 90.38 171 ASN A O 1
ATOM 1367 N N . VAL A 1 172 ? 14.978 1.381 -12.738 1.00 91.06 172 VAL A N 1
ATOM 1368 C CA . VAL A 1 172 ? 14.263 0.624 -13.776 1.00 91.06 172 VAL A CA 1
ATOM 1369 C C . VAL A 1 172 ? 15.098 0.471 -15.054 1.00 91.06 172 VAL A C 1
ATOM 1371 O O . VAL A 1 172 ? 14.993 -0.557 -15.738 1.00 91.06 172 VAL A O 1
ATOM 1374 N N . ILE A 1 173 ? 15.899 1.479 -15.405 1.00 90.06 173 ILE A N 1
ATOM 1375 C CA . ILE A 1 173 ? 16.587 1.565 -16.700 1.00 90.06 173 ILE A CA 1
ATOM 1376 C C . ILE A 1 173 ? 18.004 0.991 -16.640 1.00 90.06 173 ILE A C 1
ATOM 1378 O O . ILE A 1 173 ? 18.337 0.184 -17.509 1.00 90.06 173 ILE A O 1
ATOM 1382 N N . ASP A 1 174 ? 18.805 1.402 -15.659 1.00 88.88 174 ASP A N 1
ATOM 1383 C CA . ASP A 1 174 ? 20.258 1.205 -15.655 1.00 88.88 174 ASP A CA 1
ATOM 1384 C C . ASP A 1 174 ? 20.692 -0.162 -15.094 1.00 88.88 174 ASP A C 1
ATOM 1386 O O . ASP A 1 174 ? 21.252 -0.966 -15.849 1.00 88.88 174 ASP A O 1
ATOM 1390 N N . PRO A 1 175 ? 20.399 -0.520 -13.827 1.00 87.19 175 PRO A N 1
ATOM 1391 C CA . PRO A 1 175 ? 20.849 -1.792 -13.296 1.00 87.19 175 PRO A CA 1
ATOM 1392 C C . PRO A 1 175 ? 20.071 -2.973 -13.895 1.00 87.19 175 PRO A C 1
ATOM 1394 O O . PRO A 1 175 ? 18.875 -2.923 -14.210 1.00 87.19 175 PRO A O 1
ATOM 1397 N N . GLU A 1 176 ? 20.760 -4.106 -13.989 1.00 83.25 176 GLU A N 1
ATOM 1398 C CA . GLU A 1 176 ? 20.188 -5.388 -14.391 1.00 83.25 176 GLU A CA 1
ATOM 1399 C C . GLU A 1 176 ? 20.372 -6.435 -13.286 1.00 83.25 176 GLU A C 1
ATOM 1401 O O . GLU A 1 176 ? 21.116 -6.260 -12.321 1.00 83.25 176 GLU A O 1
ATOM 1406 N N . GLY A 1 177 ? 19.661 -7.558 -13.406 1.00 79.94 177 GLY A N 1
ATOM 1407 C CA . GLY A 1 177 ? 19.786 -8.653 -12.443 1.00 79.94 177 GLY A CA 1
ATOM 1408 C C . GLY A 1 177 ? 19.409 -8.237 -11.016 1.00 79.94 177 GLY A C 1
ATOM 1409 O O . GLY A 1 177 ? 18.374 -7.605 -10.806 1.00 79.94 177 GLY A O 1
ATOM 1410 N N . VAL A 1 178 ? 20.216 -8.623 -10.029 1.00 71.31 178 VAL A N 1
ATOM 1411 C CA . VAL A 1 178 ? 19.912 -8.422 -8.598 1.00 71.31 178 VAL A CA 1
ATOM 1412 C C . VAL A 1 178 ? 19.997 -6.962 -8.145 1.00 71.31 178 VAL A C 1
ATOM 1414 O O . VAL A 1 178 ? 19.330 -6.600 -7.187 1.00 71.31 178 VAL A O 1
ATOM 1417 N N . GLN A 1 179 ? 20.755 -6.125 -8.859 1.00 77.62 179 GLN A N 1
ATOM 1418 C CA . GLN A 1 179 ? 20.954 -4.713 -8.507 1.00 77.62 179 GLN A CA 1
ATOM 1419 C C . GLN A 1 179 ? 19.741 -3.842 -8.848 1.00 77.62 179 GLN A C 1
ATOM 1421 O O . GLN A 1 179 ? 19.517 -2.801 -8.232 1.00 77.62 179 GLN A O 1
ATOM 1426 N N . ARG A 1 180 ? 18.918 -4.273 -9.811 1.00 86.25 180 ARG A N 1
ATOM 1427 C CA . ARG A 1 180 ? 17.608 -3.658 -10.023 1.00 86.25 180 ARG A CA 1
ATOM 1428 C C . ARG A 1 180 ? 16.683 -4.114 -8.907 1.00 86.25 180 ARG A C 1
ATOM 1430 O O . ARG A 1 180 ? 16.510 -5.311 -8.720 1.00 86.25 180 ARG A O 1
ATOM 1437 N N . VAL A 1 181 ? 16.053 -3.197 -8.198 1.00 80.69 181 VAL A N 1
ATOM 1438 C CA . VAL A 1 181 ? 15.157 -3.496 -7.073 1.00 80.69 181 VAL A CA 1
ATOM 1439 C C . VAL A 1 181 ? 13.719 -3.068 -7.371 1.00 80.69 181 VAL A C 1
ATOM 1441 O O . VAL A 1 181 ? 12.794 -3.816 -7.040 1.00 80.69 181 VAL A O 1
ATOM 1444 N N . GLU A 1 182 ? 13.542 -1.998 -8.149 1.00 80.88 182 GLU A N 1
ATOM 1445 C CA . GLU A 1 182 ? 12.266 -1.444 -8.607 1.00 80.88 182 GLU A CA 1
ATOM 1446 C C . GLU A 1 182 ? 11.632 -2.325 -9.688 1.00 80.88 182 GLU A C 1
ATOM 1448 O O . GLU A 1 182 ? 11.748 -2.115 -10.898 1.00 80.88 182 GLU A O 1
ATOM 1453 N N . ARG A 1 183 ? 10.972 -3.391 -9.233 1.00 83.62 183 ARG A N 1
ATOM 1454 C CA . ARG A 1 183 ? 10.172 -4.293 -10.065 1.00 83.62 183 ARG A CA 1
ATOM 1455 C C . ARG A 1 183 ? 8.767 -4.375 -9.496 1.00 83.62 183 ARG A C 1
ATOM 1457 O O . ARG A 1 183 ? 8.455 -5.311 -8.760 1.00 83.62 183 ARG A O 1
ATOM 1464 N N . VAL A 1 184 ? 7.961 -3.391 -9.865 1.00 83.94 184 VAL A N 1
ATOM 1465 C CA . VAL A 1 184 ? 6.518 -3.393 -9.632 1.00 83.94 184 VAL A CA 1
ATOM 1466 C C . VAL A 1 184 ? 5.885 -4.484 -10.487 1.00 83.94 184 VAL A C 1
ATOM 1468 O O . VAL A 1 184 ? 6.235 -4.641 -11.665 1.00 83.94 184 VAL A O 1
ATOM 1471 N N . GLU A 1 185 ? 4.996 -5.268 -9.881 1.00 80.12 185 GLU A N 1
ATOM 1472 C CA . GLU A 1 185 ? 4.329 -6.383 -10.541 1.00 80.12 185 GLU A CA 1
ATOM 1473 C C . GLU A 1 185 ? 2.822 -6.342 -10.328 1.00 80.12 185 GLU A C 1
ATOM 1475 O O . GLU A 1 185 ? 2.320 -5.919 -9.295 1.00 80.12 185 GLU A O 1
ATOM 1480 N N . ARG A 1 186 ? 2.078 -6.897 -11.283 1.00 77.06 186 ARG A N 1
ATOM 1481 C CA . ARG A 1 186 ? 0.623 -7.026 -11.156 1.00 77.06 186 ARG A CA 1
ATOM 1482 C C . ARG A 1 186 ? 0.243 -8.135 -10.162 1.00 77.06 186 ARG A C 1
ATOM 1484 O O . ARG A 1 186 ? 1.025 -9.033 -9.848 1.00 77.06 186 ARG A O 1
ATOM 1491 N N . VAL A 1 187 ? -1.039 -8.171 -9.790 1.00 83.06 187 VAL A N 1
ATOM 1492 C CA . VAL A 1 187 ? -1.674 -9.134 -8.857 1.00 83.06 187 VAL A CA 1
ATOM 1493 C C . VAL A 1 187 ? -1.498 -10.630 -9.199 1.00 83.06 187 VAL A C 1
ATOM 1495 O O . VAL A 1 187 ? -1.857 -11.507 -8.412 1.00 83.06 187 VAL A O 1
ATOM 1498 N N . GLN A 1 188 ? -0.937 -10.974 -10.361 1.00 83.12 188 GLN A N 1
ATOM 1499 C CA . GLN A 1 188 ? -0.793 -12.358 -10.816 1.00 83.12 188 GLN A CA 1
ATOM 1500 C C . GLN A 1 188 ? -0.010 -13.237 -9.827 1.00 83.12 188 GLN A C 1
ATOM 1502 O O . GLN A 1 188 ? -0.333 -14.416 -9.668 1.00 83.12 188 GLN A O 1
ATOM 1507 N N . ARG A 1 189 ? 0.980 -12.686 -9.111 1.00 84.56 189 ARG A N 1
ATOM 1508 C CA . ARG A 1 189 ? 1.743 -13.471 -8.130 1.00 84.56 189 ARG A CA 1
ATOM 1509 C C . ARG A 1 189 ? 0.909 -13.883 -6.913 1.00 84.56 189 ARG A C 1
ATOM 1511 O O . ARG A 1 189 ? 1.083 -15.000 -6.432 1.00 84.56 189 ARG A O 1
ATOM 1518 N N . MET A 1 190 ? -0.034 -13.049 -6.472 1.00 89.50 190 MET A N 1
ATOM 1519 C CA . MET A 1 190 ? -0.987 -13.416 -5.417 1.00 89.50 190 MET A CA 1
ATOM 1520 C C . MET A 1 190 ? -1.820 -14.631 -5.842 1.00 89.50 190 MET A C 1
ATOM 1522 O O . MET A 1 190 ? -1.935 -15.595 -5.086 1.00 89.50 190 MET A O 1
ATOM 1526 N N . ARG A 1 191 ? -2.307 -14.648 -7.092 1.00 89.50 191 ARG A N 1
ATOM 1527 C CA . ARG A 1 191 ? -3.050 -15.796 -7.647 1.00 89.50 191 ARG A CA 1
ATOM 1528 C C . ARG A 1 191 ? -2.196 -17.067 -7.675 1.00 89.50 191 ARG A C 1
ATOM 1530 O O . ARG A 1 191 ? -2.659 -18.122 -7.255 1.00 89.50 191 ARG A O 1
ATOM 1537 N N . ASN A 1 192 ? -0.932 -16.960 -8.090 1.00 89.44 192 ASN A N 1
ATOM 1538 C CA . ASN A 1 192 ? 0.002 -18.094 -8.114 1.00 89.44 192 ASN A CA 1
ATOM 1539 C C . ASN A 1 192 ? 0.324 -18.647 -6.710 1.00 89.44 192 ASN A C 1
ATOM 1541 O O . ASN A 1 192 ? 0.725 -19.801 -6.584 1.00 89.44 192 ASN A O 1
ATOM 1545 N N . ALA A 1 193 ? 0.151 -17.843 -5.658 1.00 91.06 193 ALA A N 1
ATOM 1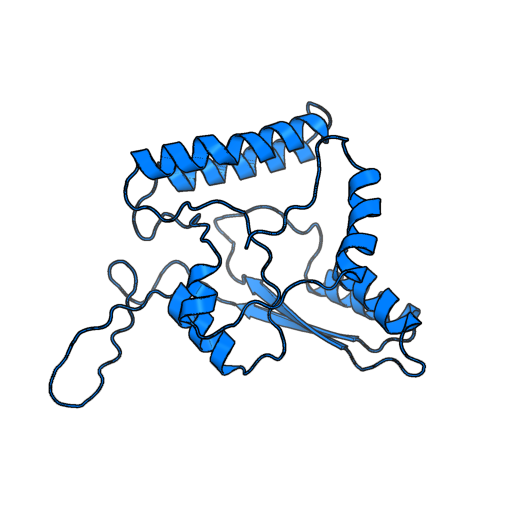546 C CA . ALA A 1 193 ? 0.288 -18.255 -4.261 1.00 91.06 193 ALA A CA 1
ATOM 1547 C C . ALA A 1 193 ? -1.044 -18.700 -3.624 1.00 91.06 193 ALA A C 1
ATOM 1549 O O . ALA A 1 193 ? -1.149 -18.786 -2.401 1.00 91.06 193 ALA A O 1
ATOM 1550 N N . ASN A 1 194 ? -2.054 -19.013 -4.444 1.00 93.19 194 ASN A N 1
ATOM 1551 C CA . ASN A 1 194 ? -3.383 -19.468 -4.031 1.00 93.19 194 ASN A CA 1
ATOM 1552 C C . ASN A 1 194 ? -4.189 -18.442 -3.218 1.00 93.19 194 ASN A C 1
ATOM 1554 O O . ASN A 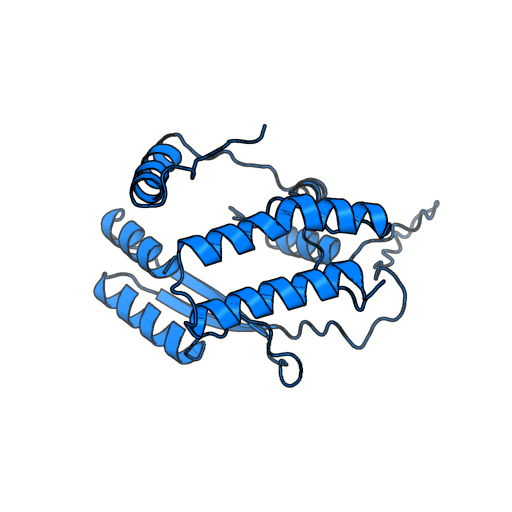1 194 ? -5.077 -18.824 -2.453 1.00 93.19 194 ASN A O 1
ATOM 1558 N N . PHE A 1 195 ? -3.915 -17.146 -3.386 1.00 93.88 195 PHE A N 1
ATOM 1559 C CA . PHE A 1 195 ? -4.840 -16.107 -2.943 1.00 93.88 195 PHE A CA 1
ATOM 1560 C C . PHE A 1 195 ? -5.947 -15.901 -3.976 1.00 93.88 195 PHE A C 1
ATOM 1562 O O . PHE A 1 195 ? -5.730 -16.007 -5.185 1.00 93.88 195 PHE A O 1
ATOM 1569 N N . GLN A 1 196 ? -7.137 -15.571 -3.484 1.00 93.06 196 GLN A N 1
ATOM 1570 C CA . GLN A 1 196 ? -8.288 -15.211 -4.303 1.00 93.06 196 GLN A CA 1
ATOM 1571 C C . GLN A 1 196 ? -8.584 -13.725 -4.118 1.00 93.06 196 GLN A C 1
ATOM 1573 O O . GLN A 1 196 ? -8.482 -13.202 -3.010 1.00 93.06 196 GLN A O 1
ATOM 1578 N N . GLY A 1 197 ? -8.915 -13.049 -5.217 1.00 91.25 197 GLY A N 1
ATOM 1579 C CA . GLY A 1 197 ? -9.343 -11.656 -5.163 1.00 91.25 197 GLY A CA 1
ATOM 1580 C C . GLY A 1 197 ? -10.717 -11.551 -4.511 1.00 91.25 197 GLY A C 1
ATOM 1581 O O . GLY A 1 197 ? -11.609 -12.338 -4.824 1.00 91.25 197 GLY A O 1
ATOM 1582 N N . VAL A 1 198 ? -10.876 -10.568 -3.630 1.00 90.94 198 VAL A N 1
ATOM 1583 C CA . VAL A 1 198 ? -12.162 -10.187 -3.042 1.00 90.94 198 VAL A CA 1
ATOM 1584 C C . VAL A 1 198 ? -12.476 -8.784 -3.545 1.00 90.94 198 VAL A C 1
ATOM 1586 O O . VAL A 1 198 ? -11.655 -7.882 -3.390 1.00 90.94 198 VAL A O 1
ATOM 1589 N N . GLY A 1 199 ? -13.626 -8.622 -4.201 1.00 87.81 199 GLY A N 1
ATOM 1590 C CA . GLY A 1 199 ? -14.088 -7.316 -4.669 1.00 87.81 199 GLY A CA 1
ATOM 1591 C C . GLY A 1 199 ? -14.489 -6.414 -3.503 1.00 87.81 199 GLY A C 1
ATOM 1592 O O . GLY A 1 199 ? -14.871 -6.894 -2.434 1.00 87.81 199 GLY A O 1
ATOM 1593 N N . PHE A 1 200 ? -14.417 -5.103 -3.713 1.00 89.38 200 PHE A N 1
ATOM 1594 C CA . PHE A 1 200 ? -14.927 -4.135 -2.748 1.00 89.38 200 PHE A CA 1
ATOM 1595 C C . PHE A 1 200 ? -16.461 -4.090 -2.790 1.00 89.38 200 PHE A C 1
ATOM 1597 O O . PHE A 1 200 ? -17.067 -4.215 -3.853 1.00 89.38 200 PHE A O 1
ATOM 1604 N N . GLY A 1 201 ? -17.095 -3.915 -1.628 1.00 86.75 201 GLY A N 1
ATOM 1605 C CA . GLY A 1 201 ? -18.542 -3.702 -1.547 1.00 86.75 201 GLY A CA 1
ATOM 1606 C C . GLY A 1 201 ? -18.945 -2.316 -2.057 1.00 86.75 201 GLY A C 1
ATOM 1607 O O . GLY A 1 201 ? -18.131 -1.393 -2.070 1.00 86.75 201 GLY A O 1
ATOM 1608 N N . GLU A 1 202 ? -20.218 -2.147 -2.424 1.00 86.88 202 GLU A N 1
ATOM 1609 C CA . GLU A 1 202 ? -20.748 -0.863 -2.916 1.00 86.88 202 GLU A CA 1
ATOM 1610 C C . GLU A 1 202 ? -20.524 0.290 -1.921 1.00 86.88 202 GLU A C 1
ATOM 1612 O O . GLU A 1 202 ? -20.213 1.408 -2.331 1.00 86.88 202 GLU A O 1
ATOM 1617 N N . GLU A 1 203 ? -20.592 0.006 -0.616 1.00 86.69 203 GLU A N 1
ATOM 1618 C CA . GLU A 1 203 ? -20.326 0.974 0.458 1.00 86.69 203 GLU A CA 1
ATOM 1619 C C . GLU A 1 203 ? -18.918 1.581 0.371 1.00 86.69 203 GLU A C 1
ATOM 1621 O O . GLU A 1 203 ? -18.750 2.778 0.590 1.00 86.69 203 GLU A O 1
ATOM 1626 N N . CYS A 1 204 ? -17.915 0.796 -0.035 1.00 86.81 204 CYS A N 1
ATOM 1627 C CA . CYS A 1 204 ? -16.545 1.284 -0.190 1.00 86.81 204 CYS A CA 1
ATOM 1628 C C . CYS A 1 204 ? -16.446 2.311 -1.326 1.00 86.81 204 CYS A C 1
ATOM 1630 O O . CYS A 1 204 ? -15.793 3.340 -1.184 1.00 86.81 204 CYS A O 1
ATOM 1632 N N . VAL A 1 205 ? -17.152 2.089 -2.439 1.00 84.75 205 VAL A N 1
ATOM 1633 C CA . VAL A 1 205 ? -17.193 3.059 -3.546 1.00 84.75 205 VAL A CA 1
ATOM 1634 C C . VAL A 1 205 ? -17.853 4.366 -3.097 1.00 84.75 205 VAL A C 1
ATOM 1636 O O . VAL A 1 205 ? -17.421 5.444 -3.505 1.00 84.75 205 VAL A O 1
ATOM 1639 N N . VAL A 1 206 ? -18.887 4.286 -2.254 1.00 87.94 206 VAL A N 1
ATOM 1640 C CA . VAL A 1 206 ? -19.551 5.464 -1.674 1.00 87.94 206 VAL A CA 1
ATOM 1641 C C . VAL A 1 206 ? -18.631 6.210 -0.704 1.00 87.94 206 VAL A C 1
ATOM 1643 O O . VAL A 1 206 ? -18.679 7.434 -0.678 1.00 87.94 206 VAL A O 1
ATOM 1646 N N . GLU A 1 207 ? -17.774 5.511 0.042 1.00 87.31 207 GLU A N 1
ATOM 1647 C CA . GLU A 1 207 ? -16.804 6.121 0.962 1.00 87.31 207 GLU A CA 1
ATOM 1648 C C . GLU A 1 207 ? -15.632 6.791 0.225 1.00 87.31 207 GLU A C 1
ATOM 1650 O O . GLU A 1 207 ? -15.222 7.895 0.581 1.00 87.31 207 GLU A O 1
ATOM 1655 N N . VAL A 1 208 ? -15.122 6.167 -0.842 1.00 87.62 208 VAL A N 1
ATOM 1656 C CA . VAL A 1 208 ? -13.962 6.683 -1.590 1.00 87.62 208 VAL A CA 1
ATOM 1657 C C . VAL A 1 208 ? -14.340 7.863 -2.491 1.00 87.62 208 VAL A C 1
ATOM 1659 O O . VAL A 1 208 ? -13.537 8.778 -2.665 1.00 87.62 208 VAL A O 1
ATOM 1662 N N . LYS A 1 209 ? -15.558 7.896 -3.046 1.00 86.81 209 LYS A N 1
ATOM 1663 C CA . LYS A 1 209 ? -16.004 8.971 -3.955 1.00 86.81 209 LYS A CA 1
ATOM 1664 C C . LYS A 1 209 ? -15.830 10.387 -3.371 1.00 86.81 209 LYS A C 1
ATOM 1666 O O . LYS A 1 209 ? -15.126 11.173 -3.999 1.00 86.81 209 LYS A O 1
ATOM 1671 N N . PRO A 1 210 ? -16.345 10.715 -2.168 1.00 86.50 210 PRO A N 1
ATOM 1672 C CA . PRO A 1 210 ? -16.139 12.027 -1.554 1.00 86.50 210 PRO A CA 1
ATOM 1673 C C . PRO A 1 210 ? -14.666 12.389 -1.337 1.00 86.50 210 PRO A C 1
ATOM 1675 O O . PRO A 1 210 ? -14.308 13.564 -1.400 1.00 86.50 210 PRO A O 1
ATOM 1678 N N . MET A 1 211 ? -13.801 11.397 -1.085 1.00 85.44 211 MET A N 1
ATOM 1679 C CA . MET A 1 211 ? -12.360 11.629 -0.933 1.00 85.44 211 MET A CA 1
ATOM 1680 C C . MET A 1 211 ? -11.728 12.088 -2.254 1.00 85.44 211 MET A C 1
ATOM 1682 O O . MET A 1 211 ? -10.830 12.930 -2.253 1.00 85.44 211 MET A O 1
ATOM 1686 N N . LEU A 1 212 ? -12.219 11.573 -3.382 1.00 84.12 212 LEU A N 1
ATOM 1687 C CA . LEU A 1 212 ? -11.776 11.974 -4.717 1.00 84.12 212 LEU A CA 1
ATOM 1688 C C . LEU A 1 212 ? -12.388 13.303 -5.158 1.00 84.12 212 LEU A C 1
ATOM 1690 O O . LEU A 1 212 ? -11.678 14.127 -5.726 1.00 84.12 212 LEU A O 1
ATOM 1694 N N . ASP A 1 213 ? -13.662 13.545 -4.839 1.00 80.25 213 ASP A N 1
ATOM 1695 C CA . ASP A 1 213 ? -14.361 14.795 -5.168 1.00 80.25 213 ASP A CA 1
ATOM 1696 C C . ASP A 1 213 ? -13.727 16.015 -4.476 1.00 80.25 213 ASP A C 1
ATOM 1698 O O . ASP A 1 213 ? -13.773 17.129 -4.998 1.00 80.25 213 ASP A O 1
ATOM 1702 N N . GLY A 1 214 ? -13.113 15.811 -3.304 1.00 68.50 214 GLY A N 1
ATOM 1703 C CA . GLY A 1 214 ? -12.318 16.827 -2.605 1.00 68.50 214 GLY A CA 1
ATOM 1704 C C . GLY A 1 214 ? -10.931 17.084 -3.213 1.00 68.50 214 GLY A C 1
ATOM 1705 O O . GLY A 1 214 ? -10.218 17.970 -2.742 1.00 68.50 214 GLY A O 1
ATOM 1706 N N . THR A 1 215 ? -10.549 16.315 -4.235 1.00 73.44 215 THR A N 1
ATOM 1707 C CA . THR A 1 215 ? -9.254 16.375 -4.926 1.00 73.44 215 THR A CA 1
ATOM 1708 C C . THR A 1 215 ? -9.448 16.923 -6.354 1.00 73.44 215 THR A C 1
ATOM 1710 O O . THR A 1 215 ? -10.455 17.562 -6.663 1.00 73.44 215 THR A O 1
ATOM 1713 N N . CYS A 1 216 ? -8.469 16.776 -7.248 1.00 65.50 216 CYS A N 1
ATOM 1714 C CA . CYS A 1 216 ? -8.565 17.292 -8.609 1.00 65.50 216 CYS A CA 1
ATOM 1715 C C . CYS A 1 216 ? -9.604 16.546 -9.466 1.00 65.50 216 CYS A C 1
ATOM 1717 O O . CYS A 1 216 ? -9.718 15.325 -9.421 1.00 65.50 216 CYS A O 1
ATOM 1719 N N . CYS A 1 217 ? -10.286 17.294 -10.341 1.00 67.06 217 CYS A N 1
ATOM 1720 C CA . CYS A 1 217 ? -11.419 16.851 -11.170 1.00 67.06 217 CYS A CA 1
ATOM 1721 C C . CYS A 1 217 ? -11.139 15.724 -12.185 1.00 67.06 217 CYS A C 1
ATOM 1723 O O . CYS A 1 217 ? -12.062 15.278 -12.862 1.00 67.06 217 CYS A O 1
ATOM 1725 N N . TRP A 1 218 ? -9.888 15.293 -12.328 1.00 70.94 218 TRP A N 1
ATOM 1726 C CA . TRP A 1 218 ? -9.462 14.244 -13.257 1.00 70.94 218 TRP A CA 1
ATOM 1727 C C . TRP A 1 218 ? -9.203 12.895 -12.569 1.00 70.94 218 TRP A C 1
ATOM 1729 O O . TRP A 1 218 ? -8.903 11.917 -13.250 1.00 70.94 218 TRP A O 1
ATOM 1739 N N . MET A 1 219 ? -9.346 12.815 -11.241 1.00 79.50 219 MET A N 1
ATOM 1740 C CA . MET A 1 219 ? -9.247 11.557 -10.499 1.00 79.50 219 MET A CA 1
ATOM 1741 C C . MET A 1 219 ? -10.557 10.760 -10.541 1.00 79.50 219 MET A C 1
ATOM 1743 O O . MET A 1 219 ? -11.649 11.323 -10.518 1.00 79.50 219 MET A O 1
ATOM 1747 N N . GLY A 1 220 ? -10.451 9.431 -10.560 1.00 83.25 220 GLY A N 1
ATOM 1748 C CA . GLY A 1 220 ? -11.602 8.531 -10.590 1.00 83.25 220 GLY A CA 1
ATOM 1749 C C . GLY A 1 220 ? -11.271 7.128 -10.086 1.00 83.25 220 GLY A C 1
ATOM 1750 O O . GLY A 1 220 ? -10.113 6.803 -9.836 1.00 83.25 220 GLY A O 1
ATOM 1751 N N . ILE A 1 221 ? -12.307 6.299 -9.935 1.00 86.00 221 ILE A N 1
ATOM 1752 C CA . ILE A 1 221 ? -12.196 4.891 -9.528 1.00 86.00 221 ILE A CA 1
ATOM 1753 C C . ILE A 1 221 ? -12.510 4.015 -10.736 1.00 86.00 221 ILE A C 1
ATOM 1755 O O . ILE A 1 221 ? -13.552 4.187 -11.371 1.00 86.00 221 ILE A O 1
ATOM 1759 N N . GLU A 1 222 ? -11.643 3.045 -11.009 1.00 86.56 222 GLU A N 1
ATOM 1760 C CA . GLU A 1 222 ? -11.859 2.015 -12.021 1.00 86.56 222 GLU A CA 1
ATOM 1761 C C . GLU A 1 222 ? -11.742 0.628 -11.379 1.00 86.56 222 GLU A C 1
ATOM 1763 O O . GLU A 1 222 ? -10.755 0.315 -10.714 1.00 86.56 222 GLU A O 1
ATOM 1768 N N . GLU A 1 223 ? -12.747 -0.223 -11.594 1.00 81.44 223 GLU A N 1
ATOM 1769 C CA . GLU A 1 223 ? -12.676 -1.639 -11.234 1.00 81.44 223 GLU A CA 1
ATOM 1770 C C . GLU A 1 223 ? -12.151 -2.441 -12.431 1.00 81.44 223 GLU A C 1
ATOM 1772 O O . GLU A 1 223 ? -12.805 -2.534 -13.473 1.00 81.44 223 GLU A O 1
ATOM 1777 N N . ARG A 1 224 ? -10.971 -3.051 -12.281 1.00 73.06 224 ARG A N 1
ATOM 1778 C CA . ARG A 1 224 ? -10.407 -3.942 -13.301 1.00 73.06 224 ARG A CA 1
ATOM 1779 C C . ARG A 1 224 ? -10.898 -5.372 -13.096 1.00 73.06 224 ARG A C 1
ATOM 1781 O O . ARG A 1 224 ? -10.560 -6.001 -12.095 1.00 73.06 224 ARG A O 1
ATOM 1788 N N . ARG A 1 225 ? -11.682 -5.865 -14.058 1.00 59.44 225 ARG A N 1
ATOM 1789 C CA . ARG A 1 225 ? -12.162 -7.256 -14.123 1.00 59.44 225 ARG A CA 1
ATOM 1790 C C . ARG A 1 225 ? -11.087 -8.221 -14.622 1.00 59.44 225 ARG A C 1
ATOM 1792 O O . ARG A 1 225 ? -10.330 -7.836 -15.540 1.00 59.44 225 ARG A O 1
#

pLDDT: mean 80.6, std 18.0, range [29.47, 97.75]

InterPro domains:
  IPR005202 Transcription factor GRAS [PF03514] (1-213)
  IPR005202 Transcription factor GRAS [PS50985] (1-225)
  IPR005202 Transcription factor GRAS [PTHR31636] (1-212)

Organism: Pisum sativum (NCBI:txid3888)